Protein AF-A0A928MBB5-F1 (afdb_monomer)

pLDDT: mean 82.7, std 18.85, range [28.28, 98.31]

Nearest PDB structures (foldseek):
  1vcd-assembly1_A  TM=8.738E-01  e=4.293E-10  Thermus thermophilus HB8
  2b06-assembly1_A-2  TM=7.539E-01  e=7.728E-07  Streptococcus pneumoniae
  5j3y-assembly2_D  TM=6.088E-01  e=1.442E-07  Schizosaccharomyces pombe 972h-
  5n2v-assembly2_E  TM=5.030E-01  e=9.704E-09  Schizosaccharomyces pombe
  2qkm-assembly2_F  TM=5.514E-01  e=1.625E-07  Schizosaccharomyces pombe

Mean predicted aligned error: 13.99 Å

Solvent-accessible surface area (backbone atoms only — not comparable to full-atom values): 19217 Å² total; per-residue (Å²): 130,71,70,65,64,54,57,61,51,54,56,56,51,54,60,50,53,60,58,48,55,61,55,49,53,63,56,46,63,69,50,70,76,62,77,83,80,74,92,63,86,72,67,52,58,26,40,31,36,30,41,64,87,89,53,44,61,74,57,50,53,52,56,55,50,66,77,44,82,86,61,56,51,18,9,30,31,68,44,82,45,85,42,62,92,88,39,80,21,18,34,29,54,30,45,54,81,51,75,90,66,96,44,78,81,28,40,32,29,38,35,38,54,93,91,73,41,67,52,65,32,18,64,32,33,28,50,55,46,28,53,26,61,69,41,80,51,69,31,35,32,40,46,70,49,36,71,53,48,66,76,12,67,60,23,44,51,51,52,50,56,45,63,73,52,85,59,33,35,47,33,28,40,44,64,83,34,86,25,75,59,50,53,49,54,72,68,33,80,33,42,40,79,44,76,40,40,83,87,47,40,68,59,52,48,54,54,49,48,55,51,48,48,61,73,64,31,47,75,43,54,28,11,13,32,51,33,36,46,81,56,95,94,37,59,26,31,49,35,29,32,37,78,86,78,40,39,43,58,38,53,39,70,52,55,95,88,55,52,58,71,58,34,13,49,49,29,30,28,63,36,27,39,35,39,65,43,70,77,48,100,67,50,47,74,38,73,46,80,52,93,69,31,35,33,40,34,32,36,25,28,26,34,75,69,46,70,59,90,44,47,30,81,87,63,19,75,38,62,47,79,36,54,53,90,53,46,75,80,55,42,63,55,72,66,56,43,61,50,47,55,53,25,52,50,54,52,52,57,52,61,76,73,109

Secondary structure (DSSP, 8-state):
--HHHHHHHHHHHHHHHHHHHHHHHHHHHHHTTSSSS--S--S--EEEEE-STTSSHHHHHHHHHHT-TTS-EEEEEEEEE--STT-SEEEEEEETTS-----GGGEEEEE--TTT-EEE-HHHIIIIIHHHHHS--SEEEEEEESSTTTT-HHHHHHHHHHHHSSS-EEEEE-TT--SHHHHHHHH-TTEEEEE--TTTHHHHHHHHHHHHHHHT-EEEEEEEEEEEEEETTEEEEEEEEETTS-EE-SEEEPPTT--HHHHHHHHHHHHHS-EEEES-SS-EEEEEE-SSEEEEEEEEEEEEEE------TTTEEEEEEEETTTHHHH-S-GGGHHHHHHHHHHHHHHHTT-

Structure (mmCIF, N/CA/C/O backbone):
data_AF-A0A928MBB5-F1
#
_entry.id   AF-A0A928MBB5-F1
#
loop_
_atom_site.group_PDB
_atom_site.id
_atom_site.type_symbol
_atom_site.label_atom_id
_atom_site.label_alt_id
_atom_site.label_comp_id
_atom_site.label_asym_id
_atom_site.label_entity_id
_atom_site.label_seq_id
_atom_site.pdbx_PDB_ins_code
_atom_site.Cartn_x
_atom_site.Cartn_y
_atom_site.Cartn_z
_atom_site.occupancy
_atom_site.B_iso_or_equiv
_atom_site.auth_seq_id
_atom_site.auth_comp_id
_atom_site.auth_asym_id
_atom_site.auth_atom_id
_atom_site.pdbx_PDB_model_num
ATOM 1 N N . MET A 1 1 ? -6.914 0.686 56.297 1.00 32.59 1 MET A N 1
ATOM 2 C CA . MET A 1 1 ? -5.954 0.093 55.325 1.00 32.59 1 MET A CA 1
ATOM 3 C C . MET A 1 1 ? -6.273 0.334 53.832 1.00 32.59 1 MET A C 1
ATOM 5 O O . MET A 1 1 ? -5.474 -0.079 52.998 1.00 32.59 1 MET A O 1
ATOM 9 N N . CYS A 1 2 ? -7.344 1.059 53.459 1.00 29.81 2 CYS A N 1
ATOM 10 C CA . CYS A 1 2 ? -7.716 1.290 52.046 1.00 29.81 2 CYS A CA 1
ATOM 11 C C . CYS A 1 2 ? -7.030 2.515 51.384 1.00 29.81 2 CYS A C 1
ATOM 13 O O . CYS A 1 2 ? -6.734 2.502 50.192 1.00 29.81 2 CYS A O 1
ATOM 15 N N . ALA A 1 3 ? -6.652 3.543 52.156 1.00 28.28 3 ALA A N 1
ATOM 16 C CA . ALA A 1 3 ? -6.049 4.777 51.622 1.00 28.28 3 ALA A CA 1
ATOM 17 C C . ALA A 1 3 ? -4.569 4.640 51.179 1.00 28.28 3 ALA A C 1
ATOM 19 O O . ALA A 1 3 ? -4.093 5.382 50.319 1.00 28.28 3 ALA A O 1
ATOM 20 N N . ALA A 1 4 ? -3.829 3.664 51.719 1.00 28.31 4 ALA A N 1
ATOM 21 C CA . ALA A 1 4 ? -2.399 3.486 51.430 1.00 28.31 4 ALA A CA 1
ATOM 22 C C . ALA A 1 4 ? -2.123 2.769 50.089 1.00 28.31 4 ALA A C 1
ATOM 24 O O . ALA A 1 4 ? -1.092 3.016 49.457 1.00 28.31 4 ALA A O 1
ATOM 25 N N . LYS A 1 5 ? -3.054 1.925 49.612 1.00 31.56 5 LYS A N 1
ATOM 26 C CA . LYS A 1 5 ? -2.956 1.257 48.297 1.00 31.56 5 LYS A CA 1
ATOM 27 C C . LYS A 1 5 ? -3.292 2.206 47.132 1.00 31.56 5 LYS A C 1
ATOM 29 O O . LYS A 1 5 ? -2.687 2.084 46.069 1.00 31.56 5 LYS A O 1
ATOM 34 N N . SER A 1 6 ? -4.156 3.202 47.355 1.00 32.47 6 SER A N 1
ATOM 35 C CA . SER A 1 6 ? -4.487 4.263 46.385 1.00 32.47 6 SER A CA 1
ATOM 36 C C . SER A 1 6 ? -3.318 5.246 46.166 1.00 32.47 6 SER A C 1
ATOM 38 O O . SER A 1 6 ? -2.906 5.482 45.027 1.00 32.47 6 SER A O 1
ATOM 40 N N . ARG A 1 7 ? -2.660 5.714 47.241 1.00 30.36 7 ARG A N 1
ATOM 41 C CA . ARG A 1 7 ? -1.511 6.643 47.145 1.00 30.36 7 ARG A CA 1
ATOM 42 C C . ARG A 1 7 ? -0.278 6.049 46.444 1.00 30.36 7 ARG A C 1
ATOM 44 O O . ARG A 1 7 ? 0.423 6.766 45.732 1.00 30.36 7 ARG A O 1
ATOM 51 N N . ARG A 1 8 ? -0.024 4.737 46.573 1.00 32.88 8 ARG A N 1
ATOM 52 C CA . ARG A 1 8 ? 1.076 4.055 45.854 1.00 32.88 8 ARG A CA 1
ATOM 53 C C . ARG A 1 8 ? 0.791 3.847 44.354 1.00 32.88 8 ARG A C 1
ATOM 55 O O . ARG A 1 8 ? 1.746 3.780 43.580 1.00 32.88 8 ARG A O 1
ATOM 62 N N . ARG A 1 9 ? -0.481 3.799 43.926 1.00 40.25 9 ARG A N 1
ATOM 63 C CA . ARG A 1 9 ? -0.883 3.738 42.502 1.00 40.25 9 ARG A CA 1
ATOM 64 C C . ARG A 1 9 ? -0.759 5.103 41.809 1.00 40.25 9 ARG A C 1
ATOM 66 O O . ARG A 1 9 ? -0.158 5.172 40.739 1.00 40.25 9 ARG A O 1
ATOM 73 N N . GLY A 1 10 ? -1.182 6.194 42.459 1.00 31.53 10 GLY A N 1
ATOM 74 C CA . GLY A 1 10 ? -1.043 7.562 41.923 1.00 31.53 10 GLY A CA 1
ATOM 75 C C . GLY A 1 10 ? 0.412 8.012 41.702 1.00 31.53 10 GLY A C 1
ATOM 76 O O . GLY A 1 10 ? 0.727 8.684 40.720 1.00 31.53 10 GLY A O 1
ATOM 77 N N . ALA A 1 11 ? 1.344 7.564 42.552 1.00 34.34 11 ALA A N 1
ATOM 78 C CA . ALA A 1 11 ? 2.768 7.889 42.423 1.00 34.34 11 ALA A CA 1
ATOM 79 C C . ALA A 1 11 ? 3.469 7.198 41.229 1.00 34.34 11 ALA A C 1
ATOM 81 O O . ALA A 1 11 ? 4.416 7.754 40.665 1.00 34.34 11 ALA A O 1
ATOM 82 N N . ARG A 1 12 ? 3.006 6.009 40.805 1.00 39.16 12 ARG A N 1
ATOM 83 C CA . ARG A 1 12 ? 3.510 5.322 39.595 1.00 39.16 12 ARG A CA 1
ATOM 84 C C . ARG A 1 12 ? 2.972 5.959 38.310 1.00 39.16 12 ARG A C 1
ATOM 86 O O . ARG A 1 12 ? 3.735 6.115 37.360 1.00 39.16 12 ARG A O 1
ATOM 93 N N . ILE A 1 13 ? 1.714 6.403 38.321 1.00 40.12 13 ILE A N 1
ATOM 94 C CA . ILE A 1 13 ? 1.071 7.135 37.217 1.00 40.12 13 ILE A CA 1
ATOM 95 C C . ILE A 1 13 ? 1.781 8.485 36.982 1.00 40.12 13 ILE A C 1
ATOM 97 O O . ILE A 1 13 ? 2.162 8.802 35.859 1.00 40.12 13 ILE A O 1
ATOM 101 N N . SER A 1 14 ? 2.107 9.217 38.052 1.00 34.62 14 SER A N 1
ATOM 102 C CA . SER A 1 14 ? 2.831 10.502 38.005 1.00 34.62 14 SER A CA 1
ATOM 103 C C . SER A 1 14 ? 4.229 10.428 37.351 1.00 34.62 14 SER A C 1
ATOM 105 O O . SER A 1 14 ? 4.570 11.266 36.508 1.00 34.62 14 SER A O 1
ATOM 107 N N . ARG A 1 15 ? 5.040 9.400 37.660 1.00 38.88 15 ARG A N 1
ATOM 108 C CA . ARG A 1 15 ? 6.355 9.199 37.005 1.00 38.88 15 ARG A CA 1
ATOM 109 C C . ARG A 1 15 ? 6.237 8.758 35.544 1.00 38.88 15 ARG A C 1
ATOM 111 O O . ARG A 1 15 ? 7.095 9.115 34.739 1.00 38.88 15 ARG A O 1
ATOM 118 N N . PHE A 1 16 ? 5.185 8.017 35.198 1.00 41.31 16 PHE A N 1
ATOM 119 C CA . PHE A 1 16 ? 4.911 7.579 33.829 1.00 41.31 16 PHE A CA 1
ATOM 120 C C . PHE A 1 16 ? 4.467 8.754 32.938 1.00 41.31 16 PHE A C 1
ATOM 122 O O . PHE A 1 16 ? 5.016 8.940 31.854 1.00 41.31 16 PHE A O 1
ATOM 129 N N . ILE A 1 17 ? 3.582 9.627 33.439 1.00 41.03 17 ILE A N 1
ATOM 130 C CA . ILE A 1 17 ? 3.100 10.836 32.743 1.00 41.03 17 ILE A CA 1
ATOM 131 C C . ILE A 1 17 ? 4.248 11.813 32.421 1.00 41.03 17 ILE A C 1
ATOM 133 O O . ILE A 1 17 ? 4.2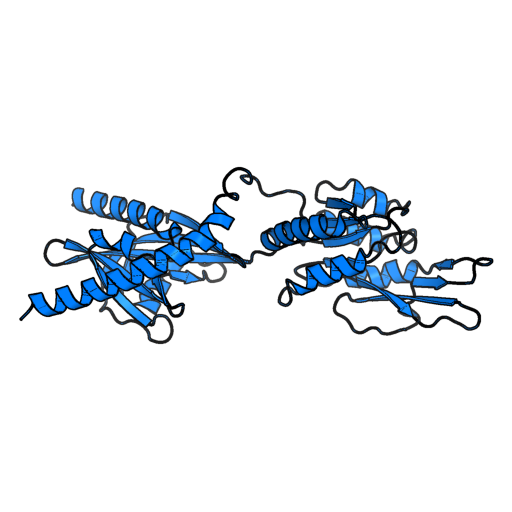96 12.364 31.318 1.00 41.03 17 ILE A O 1
ATOM 137 N N . ARG A 1 18 ? 5.219 11.998 33.333 1.00 37.94 18 ARG A N 1
ATOM 138 C CA . ARG A 1 18 ? 6.374 12.893 33.101 1.00 37.94 18 ARG A CA 1
ATOM 139 C C . ARG A 1 18 ? 7.329 12.392 32.010 1.00 37.94 18 ARG A C 1
ATOM 141 O O . ARG A 1 18 ? 7.797 13.207 31.223 1.00 37.94 18 ARG A O 1
ATOM 148 N N . ARG A 1 19 ? 7.579 11.078 31.906 1.00 39.16 19 ARG A N 1
ATOM 149 C CA . ARG A 1 19 ? 8.374 10.498 30.799 1.00 39.16 19 ARG A CA 1
ATOM 150 C C . ARG A 1 19 ? 7.606 10.485 29.467 1.00 39.16 19 ARG A C 1
ATOM 152 O O . ARG A 1 19 ? 8.214 10.703 28.424 1.00 39.16 19 ARG A O 1
ATOM 159 N N . LYS A 1 20 ? 6.276 10.313 29.497 1.00 39.38 20 LYS A N 1
ATOM 160 C CA . LYS A 1 20 ? 5.388 10.332 28.313 1.00 39.38 20 LYS A CA 1
ATOM 161 C C . LYS A 1 20 ? 5.353 11.712 27.633 1.00 39.38 20 LYS A C 1
ATOM 163 O O . LYS A 1 20 ? 5.388 11.782 26.408 1.00 39.38 20 LYS A O 1
ATOM 168 N N . ARG A 1 21 ? 5.363 12.812 28.407 1.00 38.00 21 ARG A N 1
ATOM 169 C CA . ARG A 1 21 ? 5.390 14.195 27.876 1.00 38.00 21 ARG A CA 1
ATOM 170 C C . ARG A 1 21 ? 6.632 14.512 27.030 1.00 38.00 21 ARG A C 1
ATOM 172 O O . ARG A 1 21 ? 6.501 15.241 26.055 1.00 38.00 21 ARG A O 1
ATOM 179 N N . ALA A 1 22 ? 7.797 13.948 27.355 1.00 37.38 22 ALA A N 1
ATOM 180 C CA . ALA A 1 22 ? 9.035 14.185 26.604 1.00 37.38 22 ALA A CA 1
ATOM 181 C C . ALA A 1 22 ? 9.069 13.441 25.253 1.00 37.38 22 ALA A C 1
ATOM 183 O O . ALA A 1 22 ? 9.540 13.987 24.261 1.00 37.38 22 ALA A O 1
ATOM 184 N N . ILE A 1 23 ? 8.515 12.225 25.191 1.00 38.69 23 ILE A N 1
ATOM 185 C CA . ILE A 1 23 ? 8.478 11.412 23.961 1.00 38.69 23 ILE A CA 1
ATOM 186 C C . ILE A 1 23 ? 7.369 11.897 23.010 1.00 38.69 23 ILE A C 1
ATOM 188 O O . ILE A 1 23 ? 7.585 11.995 21.805 1.00 38.69 23 ILE A O 1
ATOM 192 N N . LEU A 1 24 ? 6.204 12.288 23.546 1.00 34.53 24 LEU A N 1
ATOM 193 C CA . LEU A 1 24 ? 5.112 12.879 22.759 1.00 34.53 24 LEU A CA 1
ATOM 194 C C . LEU A 1 24 ? 5.475 14.256 22.186 1.00 34.53 24 LEU A C 1
ATOM 196 O O . LEU A 1 24 ? 5.047 14.576 21.083 1.00 34.53 24 LEU A O 1
ATOM 200 N N . ALA A 1 25 ? 6.288 15.058 22.882 1.00 36.31 25 ALA A N 1
ATOM 201 C CA . ALA A 1 25 ? 6.794 16.320 22.336 1.00 36.31 25 ALA A CA 1
ATOM 202 C C . ALA A 1 25 ? 7.656 16.095 21.078 1.00 36.31 25 ALA A C 1
ATOM 204 O O . ALA A 1 25 ? 7.541 16.854 20.121 1.00 36.31 25 ALA A O 1
ATOM 205 N N . PHE A 1 26 ? 8.439 15.012 21.044 1.00 34.31 26 PHE A N 1
ATOM 206 C CA . PHE A 1 26 ? 9.300 14.664 19.910 1.00 34.31 26 PHE A CA 1
ATOM 207 C C . PHE A 1 26 ? 8.514 14.137 18.694 1.00 34.31 26 PHE A C 1
ATOM 209 O O . PHE A 1 26 ? 8.847 14.463 17.559 1.00 34.31 26 PHE A O 1
ATOM 216 N N . LEU A 1 27 ? 7.433 13.379 18.919 1.00 35.12 27 LEU A N 1
ATOM 217 C CA . LEU A 1 27 ? 6.552 12.883 17.849 1.00 35.12 27 LEU A CA 1
ATOM 218 C C . LEU A 1 27 ? 5.606 13.979 17.318 1.00 35.12 27 LEU A C 1
ATOM 220 O O . LEU A 1 27 ? 5.441 14.129 16.110 1.00 35.12 27 LEU A O 1
ATOM 224 N N . SER A 1 28 ? 5.080 14.826 18.208 1.00 34.91 28 SER A N 1
ATOM 225 C CA . SER A 1 28 ? 4.138 15.897 17.846 1.00 34.91 28 SER A CA 1
ATOM 226 C C . SER A 1 28 ? 4.759 17.056 17.056 1.00 34.91 28 SER A C 1
ATOM 228 O O . SER A 1 28 ? 4.034 17.765 16.360 1.00 34.91 28 SER A O 1
ATOM 230 N N . PHE A 1 29 ? 6.082 17.262 17.125 1.00 37.25 29 PHE A N 1
ATOM 231 C CA . PHE A 1 29 ? 6.754 18.311 16.348 1.00 37.25 29 PHE A CA 1
ATOM 232 C C . PHE A 1 29 ? 6.794 17.976 14.847 1.00 37.25 29 PHE A C 1
ATOM 234 O O . PHE A 1 29 ? 6.655 18.869 14.016 1.00 37.25 29 PHE A O 1
ATOM 241 N N . GLY A 1 30 ? 6.892 16.687 14.496 1.00 36.62 30 GLY A N 1
ATOM 242 C CA . GLY A 1 30 ? 6.762 16.223 13.111 1.00 36.62 30 GLY A CA 1
ATOM 243 C C . GLY A 1 30 ? 5.317 16.243 12.594 1.00 36.62 30 GLY A C 1
ATOM 244 O O . GLY A 1 30 ? 5.092 16.482 11.411 1.00 36.62 30 GLY A O 1
ATOM 245 N N . GLU A 1 31 ? 4.333 16.047 13.478 1.00 36.72 31 GLU A N 1
ATOM 246 C CA . GLU A 1 31 ? 2.905 15.966 13.127 1.00 36.72 31 GLU A CA 1
ATOM 247 C C . GLU A 1 31 ? 2.203 17.332 13.058 1.00 36.72 31 GLU A C 1
ATOM 249 O O . GLU A 1 31 ? 1.279 17.510 12.264 1.00 36.72 31 GLU A O 1
ATOM 254 N N . ARG A 1 32 ? 2.642 18.338 13.831 1.00 34.66 32 ARG A N 1
ATOM 255 C CA . ARG A 1 32 ? 2.001 19.672 13.848 1.00 34.66 32 ARG A CA 1
ATOM 256 C C . ARG A 1 32 ? 2.119 20.451 12.541 1.00 34.66 32 ARG A C 1
ATOM 258 O O . ARG A 1 32 ? 1.313 21.345 12.312 1.00 34.66 32 ARG A O 1
ATOM 265 N N . ILE A 1 33 ? 3.074 20.102 11.681 1.00 37.75 33 ILE A N 1
ATOM 266 C CA . ILE A 1 33 ? 3.218 20.704 10.346 1.00 37.75 33 ILE A CA 1
ATOM 267 C C . ILE A 1 33 ? 2.334 19.976 9.305 1.00 37.75 33 ILE A C 1
ATOM 269 O O . ILE A 1 33 ? 2.120 20.489 8.213 1.00 37.75 33 ILE A O 1
ATOM 273 N N . MET A 1 34 ? 1.748 18.812 9.631 1.00 38.31 34 MET A N 1
ATOM 274 C CA . MET A 1 34 ? 0.981 17.991 8.675 1.00 38.31 34 MET A CA 1
ATOM 275 C C . MET A 1 34 ? -0.511 18.336 8.544 1.00 38.31 34 MET A C 1
ATOM 277 O O . MET A 1 34 ? -1.135 17.897 7.581 1.00 38.31 34 MET A O 1
ATOM 281 N N . GLN A 1 35 ? -1.116 19.082 9.474 1.00 34.41 35 GLN A N 1
ATOM 282 C CA . GLN A 1 35 ? -2.584 19.206 9.514 1.00 34.41 35 GLN A CA 1
ATOM 283 C C . GLN A 1 35 ? -3.185 20.311 8.626 1.00 34.41 35 GLN A C 1
ATOM 285 O O . GLN A 1 35 ? -4.403 20.353 8.465 1.00 34.41 35 GLN A O 1
ATOM 290 N N . THR A 1 36 ? -2.390 21.194 8.016 1.00 29.73 36 THR A N 1
ATOM 291 C CA . THR A 1 36 ? -2.937 22.404 7.372 1.00 29.73 36 THR A CA 1
ATOM 292 C C . THR A 1 36 ? -3.146 22.341 5.856 1.00 29.73 36 THR A C 1
ATOM 294 O O . THR A 1 36 ? -3.686 23.304 5.318 1.00 29.73 36 THR A O 1
ATOM 297 N N . SER A 1 37 ? -2.820 21.255 5.135 1.00 35.72 37 SER A N 1
ATOM 298 C CA . SER A 1 37 ? -2.893 21.320 3.655 1.00 35.72 37 SER A CA 1
ATOM 299 C C . SER A 1 37 ? -3.221 20.051 2.853 1.00 35.72 37 SER A C 1
ATOM 301 O O . SER A 1 37 ? -3.045 20.065 1.641 1.00 35.72 37 SER A O 1
ATOM 303 N N . PHE A 1 38 ? -3.779 18.981 3.432 1.00 41.97 38 PHE A N 1
ATOM 304 C CA . PHE A 1 38 ? -4.150 17.785 2.643 1.00 41.97 38 PHE A CA 1
ATOM 305 C C . PHE A 1 38 ? -5.572 17.278 2.939 1.00 41.97 38 PHE A C 1
ATOM 307 O O . PHE A 1 38 ? -5.769 16.196 3.479 1.00 41.97 38 PHE A O 1
ATOM 314 N N . LYS A 1 39 ? -6.592 18.071 2.571 1.00 36.22 39 LYS A N 1
ATOM 315 C CA . LYS A 1 39 ? -8.027 17.696 2.647 1.00 36.22 39 LYS A CA 1
ATOM 316 C C . LYS A 1 39 ? -8.588 17.028 1.375 1.00 36.22 39 LYS A C 1
ATOM 318 O O . LYS A 1 39 ? -9.778 16.738 1.319 1.00 36.22 39 LYS A O 1
ATOM 323 N N . ARG A 1 40 ? -7.775 16.766 0.346 1.00 45.62 40 ARG A N 1
ATOM 324 C CA . ARG A 1 40 ? -8.186 16.047 -0.877 1.00 45.62 40 ARG A CA 1
ATOM 325 C C . ARG A 1 40 ? -7.192 14.924 -1.169 1.00 45.62 40 ARG A C 1
ATOM 327 O O . ARG A 1 40 ? -5.992 15.144 -1.031 1.00 45.62 40 ARG A O 1
ATOM 334 N N . ARG A 1 41 ? -7.684 13.735 -1.559 1.00 58.16 41 ARG A N 1
ATOM 335 C CA . ARG A 1 41 ? -6.833 12.668 -2.119 1.00 58.16 41 ARG A CA 1
ATOM 336 C C . ARG A 1 41 ? -6.055 13.272 -3.287 1.00 58.16 41 ARG A C 1
ATOM 338 O O . ARG A 1 41 ? -6.670 13.808 -4.204 1.00 58.16 41 ARG A O 1
ATOM 345 N N . ASP A 1 42 ? -4.729 13.232 -3.214 1.00 69.81 42 ASP A N 1
ATOM 346 C CA . ASP A 1 42 ? -3.868 13.696 -4.299 1.00 69.81 42 ASP A CA 1
ATOM 347 C C . ASP A 1 42 ? -4.121 12.811 -5.536 1.00 69.81 42 ASP A C 1
ATOM 349 O O . ASP A 1 42 ? -3.885 11.601 -5.453 1.00 69.81 42 ASP A O 1
ATOM 353 N N . PRO A 1 43 ? -4.622 13.366 -6.658 1.00 77.94 43 PRO A N 1
ATOM 354 C CA . PRO A 1 43 ? -4.936 12.581 -7.852 1.00 77.94 43 PRO A CA 1
ATOM 355 C C . PRO A 1 43 ? -3.680 11.996 -8.510 1.00 77.94 43 PRO A C 1
ATOM 357 O O . PRO A 1 43 ? -3.765 11.044 -9.282 1.00 77.94 43 PRO A O 1
ATOM 360 N N . LYS A 1 44 ? -2.496 12.539 -8.201 1.00 88.25 44 LYS A N 1
ATOM 361 C CA . LYS A 1 44 ? -1.222 12.117 -8.775 1.00 88.25 44 LYS A CA 1
ATOM 362 C C . LYS A 1 44 ? -0.735 10.852 -8.076 1.00 88.25 44 LYS A C 1
ATOM 364 O O . LYS A 1 44 ? 0.030 10.928 -7.116 1.00 88.25 44 LYS A O 1
ATOM 369 N N . ILE A 1 45 ? -1.192 9.680 -8.497 1.00 91.62 45 ILE A N 1
ATOM 370 C CA . ILE A 1 45 ? -0.815 8.414 -7.852 1.00 91.62 45 ILE A CA 1
ATOM 371 C C . ILE A 1 45 ? 0.442 7.761 -8.446 1.00 91.62 45 ILE A C 1
ATOM 373 O O . ILE A 1 45 ? 1.152 7.065 -7.723 1.00 91.62 45 ILE A O 1
ATOM 377 N N . HIS A 1 46 ? 0.759 8.028 -9.713 1.00 95.75 46 HIS A N 1
ATOM 378 C CA . HIS A 1 46 ? 1.931 7.480 -10.400 1.00 95.75 46 HIS A CA 1
ATOM 379 C C . HIS A 1 46 ? 3.100 8.462 -10.332 1.00 95.75 46 HIS A C 1
ATOM 381 O O . HIS A 1 46 ? 2.912 9.669 -10.469 1.00 95.75 46 HIS A O 1
ATOM 387 N N . ILE A 1 47 ? 4.310 7.953 -10.128 1.00 96.06 47 ILE A N 1
ATOM 388 C CA . ILE A 1 47 ? 5.534 8.738 -9.980 1.00 96.06 47 ILE A CA 1
ATOM 389 C C . ILE A 1 47 ? 6.505 8.321 -11.079 1.00 96.06 47 ILE A C 1
ATOM 391 O O . ILE A 1 47 ? 6.888 7.156 -11.159 1.00 96.06 47 ILE A O 1
ATOM 395 N N . PHE A 1 48 ? 6.952 9.282 -11.883 1.00 96.06 48 PHE A N 1
ATOM 396 C CA . PHE A 1 48 ? 7.996 9.078 -12.883 1.00 96.06 48 PHE A CA 1
ATOM 397 C C . PHE A 1 48 ? 9.171 10.017 -12.627 1.00 96.06 48 PHE A C 1
ATOM 399 O O . PHE A 1 48 ? 8.986 11.222 -12.486 1.00 96.06 48 PHE A O 1
ATOM 406 N N . LEU A 1 49 ? 10.387 9.476 -12.589 1.00 95.00 49 LEU A N 1
ATOM 407 C CA . LEU A 1 49 ? 11.620 10.256 -12.529 1.00 95.00 49 LEU A CA 1
ATOM 408 C C . LEU A 1 49 ? 12.071 10.615 -13.948 1.00 95.00 49 LEU A C 1
ATOM 410 O O . LEU A 1 49 ? 12.185 9.732 -14.794 1.00 95.00 49 LEU A O 1
ATOM 414 N N . THR A 1 50 ? 12.409 11.878 -14.191 1.00 93.31 50 THR A N 1
ATOM 415 C CA . THR A 1 50 ? 13.034 12.354 -15.438 1.00 93.31 50 THR A CA 1
ATOM 416 C C . THR A 1 50 ? 14.305 13.148 -15.137 1.00 93.31 50 THR A C 1
ATOM 418 O O . THR A 1 50 ? 14.604 13.430 -13.981 1.00 93.31 50 THR A O 1
ATOM 421 N N . GLY A 1 51 ? 15.111 13.450 -16.154 1.00 89.56 51 GLY A N 1
ATOM 422 C CA . GLY A 1 51 ? 16.347 14.230 -16.024 1.00 89.56 51 GLY A CA 1
ATOM 423 C C . GLY A 1 51 ? 17.503 13.672 -16.852 1.00 89.56 51 GLY A C 1
ATOM 424 O O . GLY A 1 51 ? 17.361 12.654 -17.546 1.00 89.56 51 GLY A O 1
ATOM 425 N N . GLY A 1 52 ? 18.669 14.316 -16.750 1.00 84.06 52 GLY A N 1
ATOM 426 C CA . GLY A 1 52 ? 19.872 13.999 -17.528 1.00 84.06 52 GLY A CA 1
ATOM 427 C C . GLY A 1 52 ? 20.328 12.535 -17.439 1.00 84.06 52 GLY A C 1
ATOM 428 O O . GLY A 1 52 ? 20.002 11.798 -16.502 1.00 84.06 52 GLY A O 1
ATOM 429 N N . ILE A 1 53 ? 21.088 12.076 -18.434 1.00 79.62 53 ILE A N 1
ATOM 430 C CA . ILE A 1 53 ? 21.713 10.745 -18.405 1.00 79.62 53 ILE A CA 1
ATOM 431 C C . ILE A 1 53 ? 22.663 10.678 -17.194 1.00 79.62 53 ILE A C 1
ATOM 433 O O . ILE A 1 53 ? 23.297 11.669 -16.853 1.00 79.62 53 ILE A O 1
ATOM 437 N N . GLN A 1 54 ? 22.722 9.528 -16.511 1.00 79.25 54 GLN A N 1
ATOM 438 C CA . GLN A 1 54 ? 23.620 9.276 -15.367 1.00 79.25 54 GLN A CA 1
ATOM 439 C C . GLN A 1 54 ? 23.432 10.148 -14.104 1.00 79.25 54 GLN A C 1
ATOM 441 O O . GLN A 1 54 ? 24.198 10.010 -13.158 1.00 79.25 54 GLN A O 1
ATOM 446 N N . VAL A 1 55 ? 22.352 10.929 -13.981 1.00 83.44 55 VAL A N 1
ATOM 447 C CA . VAL A 1 55 ? 22.043 11.691 -12.741 1.00 83.44 55 VAL A CA 1
ATOM 448 C C . VAL A 1 55 ? 21.590 10.824 -11.549 1.00 83.44 55 VAL A C 1
ATOM 450 O O . VAL A 1 55 ? 21.307 11.335 -10.470 1.00 83.44 55 VAL A O 1
ATOM 453 N N . GLY A 1 56 ? 21.516 9.497 -11.720 1.00 83.06 56 GLY A N 1
ATOM 454 C CA . GLY A 1 56 ? 21.218 8.552 -10.637 1.00 83.06 56 GLY A CA 1
ATOM 455 C C . GLY A 1 56 ? 19.740 8.196 -10.434 1.00 83.06 56 GLY A C 1
ATOM 456 O O . GLY A 1 56 ? 19.398 7.674 -9.376 1.00 83.06 56 GLY A O 1
ATOM 457 N N . LYS A 1 57 ? 18.867 8.417 -11.428 1.00 89.94 57 LYS A N 1
ATOM 458 C CA . LYS A 1 57 ? 17.417 8.116 -11.359 1.00 89.94 57 LYS A CA 1
ATOM 459 C C . LYS A 1 57 ? 17.119 6.675 -10.924 1.00 89.94 57 LYS A C 1
ATOM 461 O O . LYS A 1 57 ? 16.459 6.474 -9.912 1.00 89.94 57 LYS A O 1
ATOM 466 N N . SER A 1 58 ? 17.694 5.678 -11.597 1.00 87.62 58 SER A N 1
ATOM 467 C CA . SER A 1 58 ? 17.510 4.258 -11.250 1.00 87.62 58 SER A CA 1
ATOM 468 C C . SER A 1 58 ? 18.101 3.897 -9.878 1.00 87.62 58 SER A C 1
ATOM 470 O O . SER A 1 58 ? 17.651 2.970 -9.206 1.00 87.62 58 SER A O 1
ATOM 472 N N . THR A 1 59 ? 19.101 4.642 -9.393 1.00 89.38 59 THR A N 1
ATOM 473 C CA . THR A 1 59 ? 19.613 4.489 -8.018 1.00 89.38 59 THR A CA 1
ATOM 474 C C . THR A 1 59 ? 18.643 5.076 -6.994 1.00 89.38 59 THR A C 1
ATOM 476 O O . THR A 1 59 ? 18.386 4.440 -5.976 1.00 89.38 59 THR A O 1
ATOM 479 N N . MET A 1 60 ? 18.063 6.248 -7.264 1.00 91.25 60 MET A N 1
ATOM 480 C CA . MET A 1 60 ? 17.022 6.843 -6.421 1.00 91.25 60 MET A CA 1
ATOM 481 C C . MET A 1 60 ? 15.787 5.945 -6.349 1.00 91.25 60 MET A C 1
ATOM 483 O O . MET A 1 60 ? 15.277 5.696 -5.261 1.00 91.25 60 MET A O 1
ATOM 487 N N . LEU A 1 61 ? 15.354 5.410 -7.488 1.00 91.44 61 LEU A N 1
ATOM 488 C CA . LEU A 1 61 ? 14.244 4.474 -7.568 1.00 91.44 61 LEU A CA 1
ATOM 489 C C . LEU A 1 61 ? 14.486 3.249 -6.670 1.00 91.44 61 LEU A C 1
ATOM 491 O O . LEU A 1 61 ? 13.626 2.885 -5.871 1.00 91.44 61 LEU A O 1
ATOM 495 N N . ARG A 1 62 ? 15.687 2.653 -6.730 1.00 88.75 62 ARG A N 1
ATOM 496 C CA . ARG A 1 62 ? 16.058 1.514 -5.873 1.00 88.75 62 ARG A CA 1
ATOM 497 C C . ARG A 1 62 ? 16.099 1.890 -4.392 1.00 88.75 62 ARG A C 1
ATOM 499 O O . ARG A 1 62 ? 15.623 1.117 -3.565 1.00 88.75 62 ARG A O 1
ATOM 506 N N . ARG A 1 63 ? 16.618 3.079 -4.054 1.00 91.00 63 ARG A N 1
ATOM 507 C CA . ARG A 1 63 ? 16.586 3.615 -2.680 1.00 91.00 63 ARG A CA 1
ATOM 508 C C . ARG A 1 63 ? 15.149 3.770 -2.174 1.00 91.00 63 ARG A C 1
ATOM 510 O O . ARG A 1 63 ? 14.887 3.422 -1.032 1.00 91.00 63 ARG A O 1
ATOM 517 N N . LEU A 1 64 ? 14.226 4.261 -3.008 1.00 90.25 64 LEU A N 1
ATOM 518 C CA . LEU A 1 64 ? 12.812 4.399 -2.644 1.00 90.25 64 LEU A CA 1
ATOM 519 C C . LEU A 1 64 ? 12.168 3.033 -2.394 1.00 90.25 64 LEU A C 1
ATOM 521 O O . LEU A 1 64 ? 11.516 2.859 -1.372 1.00 90.25 64 LEU A O 1
ATOM 525 N N . LEU A 1 65 ? 12.385 2.053 -3.276 1.00 88.25 65 LEU A N 1
ATOM 526 C CA . LEU A 1 65 ? 11.850 0.696 -3.102 1.00 88.25 65 LEU A CA 1
ATOM 527 C C . LEU A 1 65 ? 12.355 0.014 -1.823 1.00 88.25 65 LEU A C 1
ATOM 529 O O . LEU A 1 65 ? 11.582 -0.665 -1.149 1.00 88.25 65 LEU A O 1
ATOM 533 N N . ALA A 1 66 ? 13.620 0.229 -1.450 1.00 86.00 66 ALA A N 1
ATOM 534 C CA . ALA A 1 66 ? 14.213 -0.349 -0.242 1.00 86.00 66 ALA A CA 1
ATOM 535 C C . ALA A 1 66 ? 13.521 0.098 1.064 1.00 86.00 66 ALA A C 1
ATOM 537 O O . ALA A 1 66 ? 13.593 -0.608 2.069 1.00 86.00 66 ALA A O 1
ATOM 538 N N . GLU A 1 67 ? 12.805 1.226 1.054 1.00 84.38 67 GLU A N 1
ATOM 539 C CA . GLU A 1 67 ? 12.010 1.702 2.194 1.00 84.38 67 GLU A CA 1
ATOM 540 C C . GLU A 1 67 ? 10.686 0.928 2.369 1.00 84.38 67 GLU A C 1
ATOM 542 O O . GLU A 1 67 ? 10.028 1.052 3.406 1.00 84.38 67 GLU A O 1
ATOM 547 N N . PHE A 1 68 ? 10.298 0.106 1.385 1.00 82.69 68 PHE A N 1
ATOM 548 C CA . PHE A 1 68 ? 9.033 -0.639 1.351 1.00 82.69 68 PHE A CA 1
ATOM 549 C C . PHE A 1 68 ? 9.223 -2.151 1.096 1.00 82.69 68 PHE A C 1
ATOM 551 O O . PHE A 1 68 ? 8.562 -2.711 0.221 1.00 82.69 68 PHE A O 1
ATOM 558 N N . PRO A 1 69 ? 10.049 -2.868 1.885 1.00 77.50 69 PRO A N 1
ATOM 559 C CA . PRO A 1 69 ? 10.438 -4.256 1.594 1.00 77.50 69 PRO A CA 1
ATOM 560 C C . PRO A 1 69 ? 9.286 -5.276 1.652 1.00 77.50 69 PRO A C 1
ATOM 562 O O . PRO A 1 69 ? 9.420 -6.382 1.145 1.00 77.50 69 PRO A O 1
ATOM 565 N N . ALA A 1 70 ? 8.160 -4.929 2.281 1.00 77.75 70 ALA A N 1
ATOM 566 C CA . ALA A 1 70 ? 6.986 -5.798 2.401 1.00 77.75 70 ALA A CA 1
ATOM 567 C C . ALA A 1 70 ? 5.909 -5.534 1.331 1.00 77.75 70 ALA A C 1
ATOM 569 O O . ALA A 1 70 ? 4.853 -6.169 1.359 1.00 77.75 70 ALA A O 1
ATOM 570 N N . VAL A 1 71 ? 6.116 -4.560 0.437 1.00 82.19 71 VAL A N 1
ATOM 571 C CA . VAL A 1 71 ? 5.164 -4.252 -0.635 1.00 82.19 71 VAL A CA 1
ATOM 572 C C . VAL A 1 71 ? 5.504 -5.126 -1.842 1.00 82.19 71 VAL A C 1
ATOM 574 O O . VAL A 1 71 ? 6.564 -4.926 -2.427 1.00 82.19 71 VAL A O 1
ATOM 577 N N . PRO A 1 72 ? 4.636 -6.074 -2.243 1.00 85.44 72 PRO A N 1
ATOM 578 C CA . PRO A 1 72 ? 4.863 -6.838 -3.462 1.00 85.44 72 PRO A CA 1
ATOM 579 C C . PRO A 1 72 ? 4.747 -5.903 -4.667 1.00 85.44 72 PRO A C 1
ATOM 581 O O . PRO A 1 72 ? 3.762 -5.162 -4.786 1.00 85.44 72 PRO A O 1
ATOM 584 N N . PHE A 1 73 ? 5.737 -5.938 -5.551 1.00 90.81 73 PHE A N 1
ATOM 585 C CA . PHE A 1 73 ? 5.772 -5.122 -6.756 1.00 90.81 73 PHE A CA 1
ATOM 586 C C . PHE A 1 73 ? 5.999 -5.987 -7.993 1.00 90.81 73 PHE A C 1
ATOM 588 O O . PHE A 1 73 ? 6.687 -6.998 -7.924 1.00 90.81 73 PHE A O 1
ATOM 595 N N . SER A 1 74 ? 5.406 -5.574 -9.107 1.00 94.12 74 SER A N 1
ATOM 596 C CA . SER A 1 74 ? 5.593 -6.175 -10.428 1.00 94.12 74 SER A CA 1
ATOM 597 C C . SER A 1 74 ? 6.272 -5.179 -11.371 1.00 94.12 74 SER A C 1
ATOM 599 O O . SER A 1 74 ? 6.784 -4.147 -10.927 1.00 94.12 74 SER A O 1
ATOM 601 N N . GLY A 1 75 ? 6.293 -5.466 -12.672 1.00 95.25 75 GLY A N 1
ATOM 602 C CA . GLY A 1 75 ? 6.923 -4.623 -13.681 1.00 95.25 75 GLY A CA 1
ATOM 603 C C . GLY A 1 75 ? 8.325 -5.092 -14.054 1.00 95.25 75 GLY A C 1
ATOM 604 O O . GLY A 1 75 ? 8.653 -6.274 -13.930 1.00 95.25 75 GLY A O 1
ATOM 605 N N . PHE A 1 76 ? 9.154 -4.180 -14.553 1.00 95.12 76 PHE A N 1
ATOM 606 C CA . PHE A 1 76 ? 10.448 -4.516 -15.139 1.00 95.12 76 PHE A CA 1
ATOM 607 C C . PHE A 1 76 ? 11.536 -3.492 -14.818 1.00 95.12 76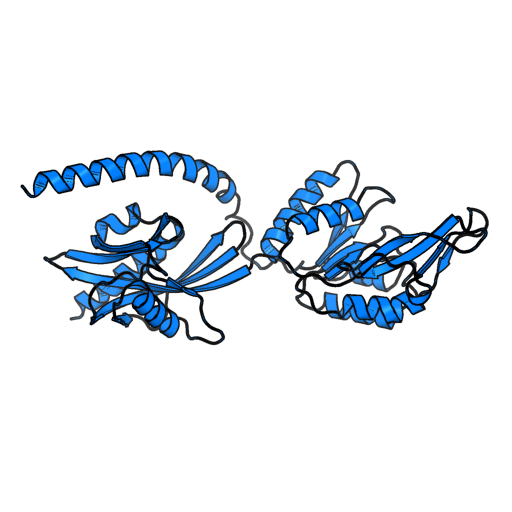 PHE A C 1
ATOM 609 O O . PHE A 1 76 ? 11.285 -2.354 -14.413 1.00 95.12 76 PHE A O 1
ATOM 616 N N . ARG A 1 77 ? 12.771 -3.919 -15.065 1.00 92.69 77 ARG A N 1
ATOM 617 C CA . ARG A 1 77 ? 13.959 -3.076 -15.131 1.00 92.69 77 ARG A CA 1
ATOM 618 C C . ARG A 1 77 ? 14.810 -3.462 -16.330 1.00 92.69 77 ARG A C 1
ATOM 620 O O . ARG A 1 77 ? 14.850 -4.630 -16.719 1.00 92.69 77 ARG A O 1
ATOM 627 N N . THR A 1 78 ? 15.530 -2.498 -16.875 1.00 90.44 78 THR A N 1
ATOM 628 C CA . THR A 1 78 ? 16.557 -2.737 -17.885 1.00 90.44 78 THR A CA 1
ATOM 629 C C . THR A 1 78 ? 17.910 -2.954 -17.211 1.00 90.44 78 THR A C 1
ATOM 631 O O . THR A 1 78 ? 18.268 -2.311 -16.223 1.00 90.44 78 THR A O 1
ATOM 634 N N . VAL A 1 79 ? 18.691 -3.894 -17.730 1.00 90.69 79 VAL A N 1
ATOM 635 C CA . VAL A 1 79 ? 20.060 -4.147 -17.267 1.00 90.69 79 VAL A CA 1
ATOM 636 C C . VAL A 1 79 ? 20.990 -4.259 -18.462 1.00 90.69 79 VAL A C 1
ATOM 638 O O . VAL A 1 79 ? 20.628 -4.801 -19.504 1.00 90.69 79 VAL A O 1
ATOM 641 N N . THR A 1 80 ? 22.208 -3.741 -18.321 1.00 91.19 80 THR A N 1
ATOM 642 C CA . THR A 1 80 ? 23.254 -3.934 -19.333 1.00 91.19 80 THR A CA 1
ATOM 643 C C . THR A 1 80 ? 23.978 -5.250 -19.058 1.00 91.19 80 THR A C 1
ATOM 645 O O . THR A 1 80 ? 24.331 -5.532 -17.914 1.00 91.19 80 THR A O 1
ATOM 648 N N . GLY A 1 81 ? 24.194 -6.044 -20.102 1.00 92.00 81 GLY A N 1
ATOM 649 C CA . GLY A 1 81 ? 24.856 -7.342 -20.040 1.00 92.00 81 GLY A CA 1
ATOM 650 C C . GLY A 1 81 ? 25.683 -7.649 -21.293 1.00 92.00 81 GLY A C 1
ATOM 651 O O . GLY A 1 81 ? 25.895 -6.762 -22.129 1.00 92.00 81 GLY A O 1
ATOM 652 N N . PRO A 1 82 ? 26.148 -8.903 -21.436 1.00 92.75 82 PRO A N 1
ATOM 653 C CA . PRO A 1 82 ? 26.959 -9.338 -22.572 1.00 92.75 82 PRO A CA 1
ATOM 654 C C . PRO A 1 82 ? 26.229 -9.162 -23.908 1.00 92.75 82 PRO A C 1
ATOM 656 O O . PRO A 1 82 ? 25.038 -9.467 -24.017 1.00 92.75 82 PRO A O 1
ATOM 659 N N . GLY A 1 83 ? 26.945 -8.664 -24.917 1.00 90.62 83 GLY A N 1
ATOM 660 C CA . GLY A 1 83 ? 26.468 -8.539 -26.295 1.00 90.62 83 GLY A CA 1
ATOM 661 C C . GLY A 1 83 ? 27.070 -9.602 -27.221 1.00 90.62 83 GLY A C 1
ATOM 662 O O . GLY A 1 83 ? 27.931 -10.369 -26.790 1.00 90.62 83 GLY A O 1
ATOM 663 N N . PRO A 1 84 ? 26.623 -9.661 -28.488 1.00 90.00 84 PRO A N 1
ATOM 664 C CA . PRO A 1 84 ? 27.273 -10.481 -29.508 1.00 90.00 84 PRO A CA 1
ATOM 665 C C . PRO A 1 84 ? 28.710 -10.006 -29.774 1.00 90.00 84 PRO A C 1
ATOM 667 O O . PRO A 1 84 ? 29.099 -8.904 -29.380 1.00 90.00 84 PRO A O 1
ATOM 670 N N . GLU A 1 85 ? 29.497 -10.828 -30.465 1.00 89.62 85 GLU A N 1
ATOM 671 C CA . GLU A 1 85 ? 30.869 -10.479 -30.840 1.00 89.62 85 GLU A CA 1
ATOM 672 C C . GLU A 1 85 ? 30.924 -9.134 -31.589 1.00 89.62 85 GLU A C 1
ATOM 674 O O . GLU A 1 85 ? 30.104 -8.846 -32.464 1.00 89.62 85 GLU A O 1
ATOM 679 N N . GLY A 1 86 ? 31.868 -8.275 -31.195 1.00 85.88 86 GLY A N 1
ATOM 680 C CA . GLY A 1 86 ? 32.017 -6.918 -31.731 1.00 85.88 86 GLY A CA 1
ATOM 681 C C . GLY A 1 86 ? 31.066 -5.863 -31.144 1.00 85.88 86 GLY A C 1
ATOM 682 O O . GLY A 1 86 ? 31.216 -4.681 -31.460 1.00 85.88 86 GLY A O 1
ATOM 683 N N . ALA A 1 87 ? 30.113 -6.238 -30.284 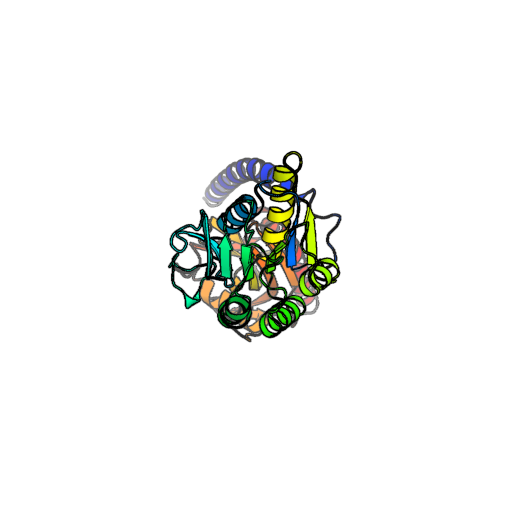1.00 89.94 87 ALA A N 1
ATOM 684 C CA . ALA A 1 87 ? 29.276 -5.279 -29.565 1.00 89.94 87 ALA A CA 1
ATOM 685 C C . ALA A 1 87 ? 29.948 -4.782 -28.275 1.00 89.94 87 ALA A C 1
ATOM 687 O O . ALA A 1 87 ? 30.674 -5.512 -27.604 1.00 89.94 87 ALA A O 1
ATOM 688 N N . ILE A 1 88 ? 29.635 -3.544 -27.879 1.00 90.50 88 ILE A N 1
ATOM 689 C CA . ILE A 1 88 ? 30.032 -2.988 -26.573 1.00 90.50 88 ILE A CA 1
ATOM 690 C C . ILE A 1 88 ? 29.240 -3.659 -25.441 1.00 90.50 88 ILE A C 1
ATOM 692 O O . ILE A 1 88 ? 29.724 -3.795 -24.320 1.00 90.50 88 ILE A O 1
ATOM 696 N N . GLY A 1 89 ? 28.007 -4.072 -25.728 1.00 92.31 89 GLY A N 1
ATOM 697 C CA . GLY A 1 89 ? 27.136 -4.778 -24.798 1.00 92.31 89 GLY A CA 1
ATOM 698 C C . GLY A 1 89 ? 25.709 -4.847 -25.323 1.00 92.31 89 GLY A C 1
ATOM 699 O O . GLY A 1 89 ? 25.400 -4.327 -26.396 1.00 92.31 89 GLY A O 1
ATOM 700 N N . ALA A 1 90 ? 24.822 -5.463 -24.552 1.00 92.75 90 ALA A N 1
ATOM 701 C CA . ALA A 1 90 ? 23.397 -5.518 -24.852 1.00 92.75 90 ALA A CA 1
ATOM 702 C C . ALA A 1 90 ? 22.561 -5.087 -23.646 1.00 92.75 90 ALA A C 1
ATOM 704 O O . ALA A 1 90 ? 23.021 -5.119 -22.504 1.00 92.75 90 ALA A O 1
ATOM 705 N N . VAL A 1 91 ? 21.336 -4.652 -23.913 1.00 91.81 91 VAL A N 1
ATOM 706 C CA . VAL A 1 91 ? 20.357 -4.275 -22.894 1.00 91.81 91 VAL A CA 1
ATOM 707 C C . VAL A 1 91 ? 19.300 -5.364 -22.829 1.00 91.81 91 VAL A C 1
ATOM 709 O O . VAL A 1 91 ? 18.793 -5.803 -23.861 1.00 91.81 91 VAL A O 1
ATOM 712 N N . TYR A 1 92 ? 18.988 -5.801 -21.614 1.00 93.62 92 TYR A N 1
ATOM 713 C CA . TYR A 1 92 ? 18.022 -6.855 -21.343 1.00 93.62 92 TYR A CA 1
ATOM 714 C C . TYR A 1 92 ? 16.909 -6.348 -20.435 1.00 93.62 92 TYR A C 1
ATOM 716 O O . TYR A 1 92 ? 17.168 -5.600 -19.492 1.00 93.62 92 TYR A O 1
ATOM 724 N N . LEU A 1 93 ? 15.689 -6.803 -20.698 1.00 93.56 93 LEU A N 1
ATOM 725 C CA . LEU A 1 93 ? 14.527 -6.618 -19.848 1.00 93.56 93 LEU A CA 1
ATOM 726 C C . LEU A 1 93 ? 14.480 -7.725 -18.797 1.00 93.56 93 LEU A C 1
ATOM 728 O O . LEU A 1 93 ? 14.569 -8.913 -19.105 1.00 93.56 93 LEU A O 1
ATOM 732 N N . VAL A 1 94 ? 14.341 -7.344 -17.537 1.00 93.88 94 VAL A N 1
ATOM 733 C CA . VAL A 1 94 ? 14.285 -8.275 -16.409 1.00 93.88 94 VAL A CA 1
ATOM 734 C C . VAL A 1 94 ? 13.062 -7.930 -15.567 1.00 93.88 94 VAL A C 1
ATOM 736 O O . VAL A 1 94 ? 12.806 -6.740 -15.369 1.00 93.88 94 VAL A O 1
ATOM 739 N N . PRO A 1 95 ? 12.317 -8.920 -15.037 1.00 93.50 95 PRO A N 1
ATOM 740 C CA . PRO A 1 95 ? 11.260 -8.639 -14.075 1.00 93.50 95 PRO A CA 1
ATOM 741 C C . PRO A 1 95 ? 11.809 -7.824 -12.903 1.00 93.50 95 PRO A C 1
ATOM 743 O O . PRO A 1 95 ? 12.944 -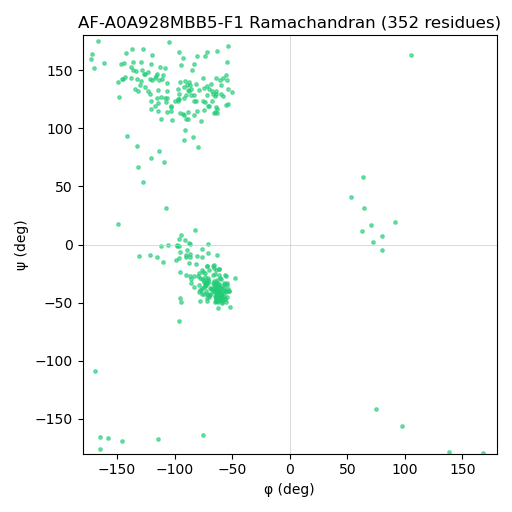8.028 -12.462 1.00 93.50 95 PRO A O 1
ATOM 746 N N . ALA A 1 96 ? 11.023 -6.875 -12.413 1.00 91.50 96 ALA A N 1
ATOM 747 C CA . ALA A 1 96 ? 11.448 -5.944 -11.376 1.00 91.50 96 ALA A CA 1
ATOM 748 C C . ALA A 1 96 ? 11.961 -6.658 -10.111 1.00 91.50 96 ALA A C 1
ATOM 750 O O . ALA A 1 96 ? 12.963 -6.245 -9.523 1.00 91.50 96 ALA A O 1
ATOM 751 N N . ASP A 1 97 ? 11.285 -7.736 -9.725 1.00 84.50 97 ASP A N 1
ATOM 752 C CA . ASP A 1 97 ? 11.548 -8.594 -8.569 1.00 84.50 97 ASP A CA 1
ATOM 753 C C . ASP A 1 97 ? 12.334 -9.873 -8.924 1.00 84.50 97 ASP A C 1
ATOM 755 O O . ASP A 1 97 ? 12.644 -10.679 -8.049 1.00 84.50 97 ASP A O 1
ATOM 759 N N . GLY A 1 98 ? 12.677 -10.058 -10.201 1.00 84.50 98 GLY A N 1
ATOM 760 C CA . GLY A 1 98 ? 13.246 -11.295 -10.722 1.00 84.50 98 GLY A CA 1
ATOM 761 C C . GLY A 1 98 ? 14.771 -11.322 -10.818 1.00 84.50 98 GLY A C 1
ATOM 762 O O . GLY A 1 98 ? 15.471 -10.299 -10.795 1.00 84.50 98 GLY A O 1
ATOM 763 N N . GLU A 1 99 ? 15.283 -12.540 -10.998 1.00 85.50 99 GLU A N 1
ATOM 764 C CA . GLU A 1 99 ? 16.691 -12.801 -11.285 1.00 85.50 99 GLU A CA 1
ATOM 765 C C . GLU A 1 99 ? 17.126 -12.201 -12.626 1.00 85.50 99 GLU A C 1
ATOM 767 O O . GLU A 1 99 ? 16.397 -12.222 -13.626 1.00 85.50 99 GLU A O 1
ATOM 772 N N . ILE A 1 100 ? 18.362 -11.703 -12.651 1.00 90.25 100 ILE A N 1
ATOM 773 C CA . ILE A 1 100 ? 18.992 -11.194 -13.865 1.00 90.25 100 ILE A CA 1
ATOM 774 C C . ILE A 1 100 ? 19.436 -12.387 -14.707 1.00 90.25 100 ILE A C 1
ATOM 776 O O . ILE A 1 100 ? 20.416 -13.054 -14.390 1.00 90.25 100 ILE A O 1
ATOM 780 N N . LEU A 1 101 ? 18.710 -12.631 -15.796 1.00 88.38 101 LEU A N 1
ATOM 781 C CA . LEU A 1 101 ? 19.010 -13.688 -16.755 1.00 88.38 101 LEU A CA 1
ATOM 782 C C . LEU A 1 101 ? 19.235 -13.064 -18.133 1.00 88.38 101 LEU A C 1
ATOM 784 O O . LEU A 1 101 ? 18.315 -12.479 -18.708 1.00 88.38 101 LEU A O 1
ATOM 788 N N . PHE A 1 102 ? 20.446 -13.212 -18.665 1.00 91.88 102 PHE A N 1
ATOM 789 C CA . PHE A 1 102 ? 20.806 -12.743 -20.001 1.00 91.88 102 PHE A CA 1
ATOM 790 C C . PHE A 1 102 ? 20.401 -13.794 -21.033 1.00 91.88 102 PHE A C 1
ATOM 792 O O . PHE A 1 102 ? 21.140 -14.742 -21.292 1.00 91.88 102 PHE A O 1
ATOM 799 N N . ARG A 1 103 ? 19.190 -13.654 -21.576 1.00 89.56 103 ARG A N 1
ATOM 800 C CA . ARG A 1 103 ? 18.646 -14.559 -22.593 1.00 89.56 103 ARG A CA 1
ATOM 801 C C . ARG A 1 103 ? 18.247 -13.796 -23.855 1.00 89.56 103 ARG A C 1
ATOM 803 O O . ARG A 1 103 ? 17.835 -12.639 -23.725 1.00 89.56 103 ARG A O 1
ATOM 810 N N . PRO A 1 104 ? 18.341 -14.408 -25.049 1.00 87.25 104 PRO A N 1
ATOM 811 C CA . PRO A 1 104 ? 17.945 -13.761 -26.297 1.00 87.25 104 PRO A CA 1
ATOM 812 C C . PRO A 1 104 ? 16.521 -13.197 -26.255 1.00 87.25 104 PRO A C 1
ATOM 814 O O . PRO A 1 104 ? 16.321 -12.063 -26.671 1.00 87.25 104 PRO A O 1
ATOM 817 N N . GLU A 1 105 ? 15.578 -13.915 -25.638 1.00 90.31 105 GLU A N 1
ATOM 818 C CA . GLU A 1 105 ? 14.154 -13.537 -25.549 1.00 90.31 105 GLU A CA 1
ATOM 819 C C . GLU A 1 105 ? 13.899 -12.343 -24.614 1.00 90.31 105 GLU A C 1
ATOM 821 O O . GLU A 1 105 ? 12.781 -11.856 -24.507 1.00 90.31 105 GLU A O 1
ATOM 826 N N . ARG A 1 106 ? 14.927 -11.882 -23.893 1.00 92.19 106 ARG A N 1
ATOM 827 C CA . ARG A 1 106 ? 14.874 -10.715 -23.003 1.00 92.19 106 ARG A CA 1
ATOM 828 C C . ARG A 1 106 ? 15.707 -9.550 -23.520 1.00 92.19 106 ARG A C 1
ATOM 830 O O . ARG A 1 106 ? 15.771 -8.518 -22.862 1.00 92.19 106 ARG A O 1
ATOM 837 N N . LYS A 1 107 ? 16.394 -9.697 -24.651 1.00 94.31 107 LYS A N 1
ATOM 838 C CA . LYS A 1 107 ? 17.324 -8.693 -25.171 1.00 94.31 107 LYS A CA 1
ATOM 839 C C . LYS A 1 107 ? 16.560 -7.623 -25.948 1.00 94.31 107 LYS A C 1
ATOM 841 O O . LYS A 1 107 ? 16.075 -7.893 -27.032 1.00 94.31 107 LYS A O 1
ATOM 846 N N . VAL A 1 108 ? 16.515 -6.404 -25.422 1.00 91.69 108 VAL A N 1
ATOM 847 C CA . VAL A 1 108 ? 15.777 -5.270 -26.011 1.00 91.69 108 VAL A CA 1
ATOM 848 C C . VAL A 1 108 ? 16.648 -4.357 -26.871 1.00 91.69 108 VAL A C 1
ATOM 850 O O . VAL A 1 108 ? 16.134 -3.527 -27.614 1.00 91.69 108 VAL A O 1
ATOM 853 N N . GLY A 1 109 ? 17.973 -4.510 -26.811 1.00 91.69 109 GLY A N 1
ATOM 854 C CA . GLY A 1 109 ? 18.857 -3.824 -27.746 1.00 91.69 109 GLY A CA 1
ATOM 855 C C . GLY A 1 109 ? 20.316 -4.249 -27.665 1.00 91.69 109 GLY A C 1
ATOM 856 O O . GLY A 1 109 ? 20.753 -4.855 -26.684 1.00 91.69 109 GLY A O 1
ATOM 857 N N . VAL A 1 110 ? 21.089 -3.912 -28.695 1.00 92.12 110 VAL A N 1
ATOM 858 C CA . VAL A 1 110 ? 22.545 -4.117 -28.759 1.00 92.12 110 VAL A CA 1
ATOM 859 C C . VAL A 1 110 ? 23.220 -2.777 -29.007 1.00 92.12 110 VAL A C 1
ATOM 861 O O . VAL A 1 110 ? 22.823 -2.019 -29.885 1.00 92.12 110 VAL A O 1
ATOM 864 N N . ARG A 1 111 ? 24.255 -2.480 -28.220 1.00 89.81 111 ARG A N 1
ATOM 865 C CA . ARG A 1 111 ? 25.076 -1.280 -28.367 1.00 89.81 111 ARG A CA 1
ATOM 866 C C . ARG A 1 111 ? 26.301 -1.618 -29.194 1.00 89.81 111 ARG A C 1
ATOM 868 O O . ARG A 1 111 ? 27.186 -2.344 -28.736 1.00 89.81 111 ARG A O 1
ATOM 875 N N . TRP A 1 112 ? 26.371 -1.046 -30.381 1.00 85.00 112 TRP A N 1
ATOM 876 C CA . TRP A 1 112 ? 27.581 -1.020 -31.181 1.00 85.00 112 TRP A CA 1
ATOM 877 C C . TRP A 1 112 ? 28.347 0.272 -30.878 1.00 85.00 112 TRP A C 1
ATOM 879 O O . TRP A 1 112 ? 27.796 1.215 -30.311 1.00 85.00 112 TRP A O 1
ATOM 889 N N . GLY A 1 113 ? 29.644 0.319 -31.186 1.00 78.12 113 GLY A N 1
ATOM 890 C CA . GLY A 1 113 ? 30.446 1.528 -30.971 1.00 78.12 113 GLY A CA 1
ATOM 891 C C . GLY A 1 113 ? 29.861 2.788 -31.610 1.00 78.12 113 GLY A C 1
ATOM 892 O O . GLY A 1 113 ? 28.929 2.721 -32.411 1.00 78.12 113 GLY A O 1
ATOM 893 N N . TYR A 1 114 ? 30.449 3.944 -31.285 1.00 69.31 114 TYR A N 1
ATOM 894 C CA . TYR A 1 114 ? 29.972 5.269 -31.712 1.00 69.31 114 TYR A CA 1
ATOM 895 C C . TYR A 1 114 ? 29.629 5.382 -33.210 1.00 69.31 114 TYR A C 1
ATOM 897 O O . TYR A 1 114 ? 28.748 6.155 -33.565 1.00 69.31 114 TYR A O 1
ATOM 905 N N . ALA A 1 115 ? 30.280 4.600 -34.078 1.00 71.19 115 ALA A N 1
ATOM 906 C CA . ALA A 1 115 ? 30.047 4.604 -35.521 1.00 71.19 115 ALA A CA 1
ATOM 907 C C . ALA A 1 115 ? 28.784 3.849 -35.985 1.00 71.19 115 ALA A C 1
ATOM 909 O O . ALA A 1 115 ? 28.237 4.184 -37.030 1.00 71.19 115 ALA A O 1
ATOM 910 N N . ARG A 1 116 ? 28.333 2.821 -35.251 1.00 77.19 116 ARG A N 1
ATOM 911 C CA . ARG A 1 116 ? 27.240 1.919 -35.677 1.00 77.19 116 ARG A CA 1
ATOM 912 C C . ARG A 1 116 ? 25.957 2.091 -34.858 1.00 77.19 116 ARG A C 1
ATOM 914 O O . ARG A 1 116 ? 24.896 1.674 -35.304 1.00 77.19 116 ARG A O 1
ATOM 921 N N . GLY A 1 117 ? 26.025 2.754 -33.705 1.00 81.69 117 GLY A N 1
ATOM 922 C CA . GLY A 1 117 ? 24.834 3.103 -32.931 1.00 81.69 117 GLY A CA 1
ATOM 923 C C . GLY A 1 117 ? 24.230 1.910 -32.188 1.00 81.69 117 GLY A C 1
ATOM 924 O O . GLY A 1 117 ? 24.950 1.104 -31.603 1.00 81.69 117 GLY A O 1
ATOM 925 N N . MET A 1 118 ? 22.902 1.827 -32.140 1.00 84.00 118 MET A N 1
ATOM 926 C CA . MET A 1 118 ? 22.178 0.852 -31.324 1.00 84.00 118 MET A CA 1
ATOM 927 C C . MET A 1 118 ? 21.092 0.160 -32.146 1.00 84.00 118 MET A C 1
ATOM 929 O O . MET A 1 118 ? 20.290 0.841 -32.777 1.00 84.00 118 MET A O 1
ATOM 933 N N . ASP A 1 119 ? 21.041 -1.169 -32.061 1.00 88.56 119 ASP A N 1
ATOM 934 C CA . ASP A 1 119 ? 19.900 -1.953 -32.537 1.00 88.56 119 ASP A CA 1
ATOM 935 C C . ASP A 1 119 ? 18.869 -2.064 -31.410 1.00 88.56 119 ASP A C 1
ATOM 937 O O . ASP A 1 119 ? 19.249 -2.264 -30.249 1.00 88.56 119 ASP A O 1
ATOM 941 N N . ALA A 1 120 ? 17.585 -1.963 -31.745 1.00 88.56 120 ALA A N 1
ATOM 942 C CA . ALA A 1 120 ? 16.469 -2.146 -30.821 1.00 88.56 120 ALA A CA 1
ATOM 943 C C . ALA A 1 120 ? 15.614 -3.347 -31.251 1.00 88.56 120 ALA A C 1
ATOM 945 O O . ALA A 1 120 ? 15.427 -3.569 -32.444 1.00 88.56 120 ALA A O 1
ATOM 946 N N . PHE A 1 121 ? 15.099 -4.088 -30.269 1.00 91.88 121 PHE A N 1
ATOM 947 C CA . PHE A 1 121 ? 14.208 -5.241 -30.450 1.00 91.88 121 PHE A CA 1
ATOM 948 C C . PHE A 1 121 ? 12.879 -4.955 -29.727 1.00 91.88 121 PHE A C 1
ATOM 950 O O . PHE A 1 121 ? 12.666 -5.428 -28.602 1.00 91.88 121 PHE A O 1
ATOM 957 N N . PRO A 1 122 ? 12.023 -4.083 -30.293 1.00 89.69 122 PRO A N 1
ATOM 958 C CA . PRO A 1 122 ? 10.783 -3.639 -29.657 1.00 89.69 122 PRO A CA 1
ATOM 959 C C . PRO A 1 122 ? 9.793 -4.785 -29.399 1.00 89.69 122 PRO A C 1
ATOM 961 O O . PRO A 1 122 ? 9.027 -4.717 -28.441 1.00 89.69 122 PRO A O 1
ATOM 964 N N . GLU A 1 123 ? 9.847 -5.869 -30.173 1.00 92.94 123 GLU A N 1
ATOM 965 C CA . GLU A 1 123 ? 9.025 -7.069 -29.993 1.00 92.94 123 GLU A CA 1
ATOM 966 C C . GLU A 1 123 ? 9.191 -7.695 -28.599 1.00 92.94 123 GLU A C 1
ATOM 968 O O . GLU A 1 123 ? 8.229 -8.184 -28.007 1.00 92.94 123 GLU A O 1
ATOM 973 N N . VAL A 1 124 ? 10.391 -7.596 -28.018 1.00 92.06 124 VAL A N 1
ATOM 974 C CA . VAL A 1 124 ? 10.665 -8.082 -26.661 1.00 92.06 124 VAL A CA 1
ATOM 975 C C . VAL A 1 124 ? 9.952 -7.221 -25.617 1.00 92.06 124 VAL A C 1
ATOM 977 O O . VAL A 1 124 ? 9.442 -7.746 -24.627 1.00 92.06 124 VAL A O 1
ATOM 980 N N . PHE A 1 125 ? 9.868 -5.904 -25.829 1.00 89.25 125 PHE A N 1
ATOM 981 C CA . PHE A 1 125 ? 9.022 -5.046 -24.997 1.00 89.25 125 PHE A CA 1
ATOM 982 C C . PHE A 1 125 ? 7.543 -5.398 -25.174 1.00 89.25 125 PHE A C 1
ATOM 984 O O . PHE A 1 125 ? 6.824 -5.515 -24.180 1.00 89.25 125 PHE A O 1
ATOM 991 N N . ASP A 1 126 ? 7.108 -5.606 -26.416 1.00 93.62 126 ASP A N 1
ATOM 992 C CA . ASP A 1 126 ? 5.700 -5.818 -26.748 1.00 93.62 126 ASP A CA 1
ATOM 993 C C . ASP A 1 126 ? 5.130 -7.123 -26.179 1.00 93.62 126 ASP A C 1
ATOM 995 O O . ASP A 1 126 ? 3.959 -7.185 -25.795 1.00 93.62 126 ASP A O 1
ATOM 999 N N . GLU A 1 127 ? 5.965 -8.153 -26.048 1.00 93.81 127 GLU A N 1
ATOM 1000 C CA . GLU A 1 127 ? 5.593 -9.421 -25.425 1.00 93.81 127 GLU A CA 1
ATOM 1001 C C . GLU A 1 127 ? 5.995 -9.487 -23.943 1.00 93.81 127 GLU A C 1
ATOM 1003 O O . GLU A 1 127 ? 5.136 -9.518 -23.054 1.00 93.81 127 GLU A O 1
ATOM 1008 N N . PHE A 1 128 ? 7.300 -9.491 -23.651 1.00 93.94 128 PHE A N 1
ATOM 1009 C CA . PHE A 1 128 ? 7.811 -9.716 -22.297 1.00 93.94 128 PHE A CA 1
ATOM 1010 C C . PHE A 1 128 ? 7.574 -8.504 -21.387 1.00 93.94 128 PHE A C 1
ATOM 1012 O O . PHE A 1 128 ? 7.186 -8.664 -20.228 1.00 93.94 128 PHE A O 1
ATOM 1019 N N . GLY A 1 129 ? 7.746 -7.287 -21.909 1.00 94.00 129 GLY A N 1
ATOM 1020 C CA . GLY A 1 129 ? 7.444 -6.055 -21.174 1.00 94.00 129 GLY A CA 1
ATOM 1021 C C . GLY A 1 129 ? 5.970 -5.962 -20.786 1.00 94.00 129 GLY A C 1
ATOM 1022 O O . GLY A 1 129 ? 5.661 -5.630 -19.639 1.00 94.00 129 GLY A O 1
ATOM 1023 N N . THR A 1 130 ? 5.066 -6.330 -21.700 1.00 96.06 130 THR A N 1
ATOM 1024 C CA . THR A 1 130 ? 3.620 -6.390 -21.436 1.00 96.06 130 THR A CA 1
ATOM 1025 C C . THR A 1 130 ? 3.320 -7.358 -20.297 1.00 96.06 130 THR A C 1
ATOM 1027 O O . THR A 1 130 ? 2.682 -6.971 -19.318 1.00 96.06 130 THR A O 1
ATOM 1030 N N . ALA A 1 131 ? 3.865 -8.579 -20.354 1.00 95.31 131 ALA A N 1
ATOM 1031 C CA . ALA A 1 131 ? 3.690 -9.569 -19.292 1.00 95.31 131 ALA A CA 1
ATOM 1032 C C . ALA A 1 131 ? 4.198 -9.062 -17.928 1.00 95.31 131 ALA A C 1
ATOM 1034 O O . ALA A 1 131 ? 3.529 -9.238 -16.908 1.00 95.31 131 ALA A O 1
ATOM 1035 N N . CYS A 1 132 ? 5.346 -8.376 -17.898 1.00 95.25 132 CYS A N 1
ATOM 1036 C CA . CYS A 1 132 ? 5.880 -7.765 -16.681 1.00 95.25 132 CYS A CA 1
ATOM 1037 C C . CYS A 1 132 ? 4.951 -6.686 -16.098 1.00 95.25 132 CYS A C 1
ATOM 1039 O O . CYS A 1 132 ? 4.755 -6.642 -14.883 1.00 95.25 132 CYS A O 1
ATOM 1041 N N . VAL A 1 133 ? 4.382 -5.815 -16.936 1.00 95.12 133 VAL A N 1
ATOM 1042 C CA . VAL A 1 133 ? 3.479 -4.730 -16.505 1.00 95.12 133 VAL A CA 1
ATOM 1043 C C . VAL A 1 133 ? 2.100 -5.257 -16.092 1.00 95.12 133 VAL A C 1
ATOM 1045 O O . VAL A 1 133 ? 1.462 -4.713 -15.182 1.00 95.12 133 VAL A O 1
ATOM 1048 N N . GLU A 1 134 ? 1.618 -6.325 -16.722 1.00 94.81 134 GLU A N 1
ATOM 1049 C CA . GLU A 1 134 ? 0.328 -6.950 -16.412 1.00 94.81 134 GLU A CA 1
ATOM 1050 C C . GLU A 1 134 ? 0.387 -7.900 -15.204 1.00 94.81 134 GLU A C 1
ATOM 1052 O O . GLU A 1 134 ? -0.643 -8.154 -14.573 1.00 94.81 134 GLU A O 1
ATOM 1057 N N . ALA A 1 135 ? 1.582 -8.332 -14.795 1.00 93.62 135 ALA A N 1
ATOM 1058 C CA . ALA A 1 135 ? 1.773 -9.161 -13.611 1.00 93.62 135 ALA A CA 1
ATOM 1059 C C . ALA A 1 135 ? 1.184 -8.522 -12.327 1.00 93.62 135 ALA A C 1
ATOM 1061 O O . ALA A 1 135 ? 1.197 -7.292 -12.159 1.00 93.62 135 ALA A O 1
ATOM 1062 N N . PRO A 1 136 ? 0.653 -9.342 -11.398 1.00 88.75 136 PRO A N 1
ATOM 1063 C CA . PRO A 1 136 ? 0.004 -8.858 -10.186 1.00 88.75 136 PRO A CA 1
ATOM 1064 C C . PRO A 1 136 ? 1.009 -8.206 -9.230 1.00 88.75 136 PRO A C 1
ATOM 1066 O 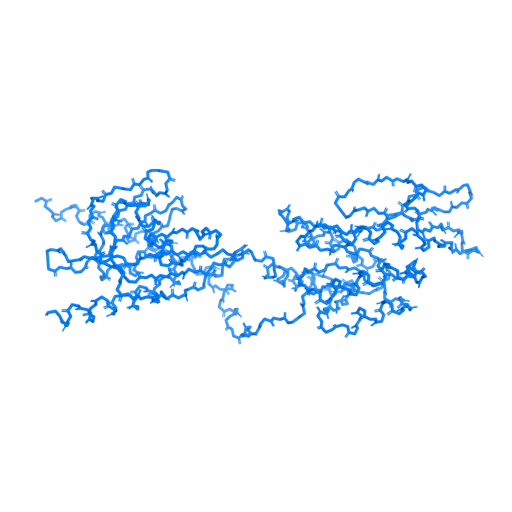O . PRO A 1 136 ? 2.090 -8.729 -8.986 1.00 88.75 136 PRO A O 1
ATOM 1069 N N . GLY A 1 137 ? 0.626 -7.079 -8.635 1.00 86.56 137 GLY A N 1
ATOM 1070 C CA . GLY A 1 137 ? 1.456 -6.347 -7.684 1.00 86.56 137 GLY A CA 1
ATOM 1071 C C . GLY A 1 137 ? 0.681 -5.207 -7.032 1.00 86.56 137 GLY A C 1
ATOM 1072 O O . GLY A 1 137 ? -0.340 -4.754 -7.550 1.00 86.56 137 GLY A O 1
ATOM 1073 N N . ARG A 1 138 ? 1.153 -4.737 -5.873 1.00 89.19 138 ARG A N 1
ATOM 1074 C CA . ARG A 1 138 ? 0.620 -3.533 -5.206 1.00 89.19 138 ARG A CA 1
ATOM 1075 C C . ARG A 1 138 ? 1.335 -2.250 -5.632 1.00 89.19 138 ARG A C 1
ATOM 1077 O O . ARG A 1 138 ? 0.895 -1.164 -5.271 1.00 89.19 138 ARG A O 1
ATOM 1084 N N . LEU A 1 139 ? 2.422 -2.392 -6.379 1.00 92.62 139 LEU A N 1
ATOM 1085 C CA . LEU A 1 139 ? 3.225 -1.345 -6.991 1.00 92.62 139 LEU A CA 1
ATOM 1086 C C . LEU A 1 139 ? 3.737 -1.891 -8.324 1.00 92.62 139 LEU A C 1
ATOM 1088 O O . LEU A 1 139 ? 4.085 -3.067 -8.398 1.00 92.62 139 LEU A O 1
ATOM 1092 N N . ILE A 1 140 ? 3.812 -1.057 -9.353 1.00 95.88 140 ILE A N 1
ATOM 1093 C CA . ILE A 1 140 ? 4.406 -1.435 -10.637 1.00 95.88 140 ILE A CA 1
ATOM 1094 C C . ILE A 1 140 ? 5.690 -0.637 -10.824 1.00 95.88 140 ILE A C 1
ATOM 1096 O O . ILE A 1 140 ? 5.684 0.590 -10.718 1.00 95.88 140 ILE A O 1
ATOM 1100 N N . LEU A 1 141 ? 6.786 -1.334 -11.096 1.00 95.88 141 LEU A N 1
ATOM 1101 C CA . LEU A 1 141 ? 8.075 -0.742 -11.407 1.00 95.88 141 LEU A CA 1
ATOM 1102 C C . LEU A 1 141 ? 8.282 -0.662 -12.925 1.00 95.88 141 LEU A C 1
ATOM 1104 O O . LEU A 1 141 ? 8.129 -1.659 -13.624 1.00 95.88 141 LEU A O 1
ATOM 1108 N N . MET A 1 142 ? 8.666 0.504 -13.438 1.00 95.12 142 MET A N 1
ATOM 1109 C CA . MET A 1 142 ? 9.014 0.684 -14.853 1.00 95.12 142 MET A CA 1
ATOM 1110 C C . MET A 1 142 ? 10.335 1.450 -14.984 1.00 95.12 142 MET A C 1
ATOM 1112 O O . MET A 1 142 ? 10.339 2.677 -15.092 1.00 95.12 142 MET A O 1
ATOM 1116 N N . ASP A 1 143 ? 11.471 0.756 -14.920 1.00 91.25 143 ASP A N 1
ATOM 1117 C CA . ASP A 1 143 ? 12.779 1.409 -15.092 1.00 91.25 143 ASP A CA 1
ATOM 1118 C C . ASP A 1 143 ? 13.118 1.564 -16.586 1.00 91.25 143 ASP A C 1
ATOM 1120 O O . ASP A 1 143 ? 13.085 0.592 -17.335 1.00 91.25 143 ASP A O 1
ATOM 1124 N N . GLU A 1 144 ? 13.471 2.786 -16.987 1.00 83.88 144 GLU A N 1
ATOM 1125 C CA . GLU A 1 144 ? 13.901 3.191 -18.335 1.00 83.88 144 GLU A CA 1
ATOM 1126 C C . GLU A 1 144 ? 12.877 3.044 -19.483 1.00 83.88 144 GLU A C 1
ATOM 1128 O O . GLU A 1 144 ? 13.177 2.449 -20.515 1.00 83.88 144 GLU A O 1
ATOM 1133 N N . ILE A 1 145 ? 11.714 3.694 -19.376 1.00 84.81 145 ILE A N 1
ATOM 1134 C CA . ILE A 1 145 ? 10.843 3.944 -20.545 1.00 84.81 145 ILE A CA 1
ATOM 1135 C C . ILE A 1 145 ? 11.485 5.021 -21.438 1.00 84.81 145 ILE A C 1
ATOM 1137 O O . ILE A 1 145 ? 11.848 6.097 -20.939 1.00 84.81 145 ILE A O 1
ATOM 1141 N N . GLY A 1 146 ? 11.638 4.769 -22.742 1.00 83.31 146 GLY A N 1
ATOM 1142 C CA . GLY A 1 146 ? 12.235 5.724 -23.670 1.00 83.31 146 GLY A CA 1
ATOM 1143 C C . GLY A 1 146 ? 12.114 5.415 -25.169 1.00 83.31 146 GLY A C 1
ATOM 1144 O O . GLY A 1 146 ? 11.099 5.689 -25.804 1.00 83.31 146 GLY A O 1
ATOM 1145 N N . CYS A 1 147 ? 13.231 5.047 -25.802 1.00 77.56 147 CYS A N 1
ATOM 1146 C CA . CYS A 1 147 ? 13.287 4.857 -27.258 1.00 77.56 147 CYS A CA 1
ATOM 1147 C C . CYS A 1 147 ? 13.095 3.403 -27.702 1.00 77.56 147 CYS A C 1
ATOM 1149 O O . CYS A 1 147 ? 12.703 3.173 -28.843 1.00 77.56 147 CYS A O 1
ATOM 1151 N N . MET A 1 148 ? 13.379 2.434 -26.830 1.00 80.19 148 MET A N 1
ATOM 1152 C CA . MET A 1 148 ? 13.414 1.011 -27.189 1.00 80.19 148 MET A CA 1
ATOM 1153 C C . MET A 1 148 ? 12.018 0.399 -27.332 1.00 80.19 148 MET A C 1
ATOM 1155 O O . MET A 1 148 ? 11.860 -0.602 -28.018 1.00 80.19 148 MET A O 1
ATOM 1159 N N . GLU A 1 149 ? 11.007 1.012 -26.722 1.00 81.06 149 GLU A N 1
ATOM 1160 C CA . GLU A 1 149 ? 9.613 0.572 -26.768 1.00 81.06 149 GLU A CA 1
ATOM 1161 C C . GLU A 1 149 ? 8.774 1.296 -27.834 1.00 81.06 149 GLU A C 1
ATOM 1163 O O . GLU A 1 149 ? 7.564 1.098 -27.904 1.00 81.06 149 GLU A O 1
ATOM 1168 N N . ARG A 1 150 ? 9.386 2.157 -28.664 1.00 85.00 150 ARG A N 1
ATOM 1169 C CA . ARG A 1 150 ? 8.664 3.021 -29.620 1.00 85.00 150 ARG A CA 1
ATOM 1170 C C . ARG A 1 150 ? 7.736 2.237 -30.558 1.00 85.00 150 ARG A C 1
ATOM 1172 O O . ARG A 1 150 ? 6.673 2.745 -30.903 1.00 85.00 150 ARG A O 1
ATOM 1179 N N . GLU A 1 151 ? 8.127 1.027 -30.946 1.00 88.06 151 GLU A N 1
ATOM 1180 C CA . GLU A 1 151 ? 7.368 0.141 -31.838 1.00 88.06 151 GLU A CA 1
ATOM 1181 C C . GLU A 1 151 ? 6.743 -1.050 -31.083 1.00 88.06 151 GLU A C 1
ATOM 1183 O O . GLU A 1 151 ? 6.585 -2.131 -31.640 1.00 88.06 151 GLU A O 1
ATOM 1188 N N . ALA A 1 152 ? 6.384 -0.857 -29.807 1.00 91.62 152 ALA A N 1
ATOM 1189 C CA . ALA A 1 152 ? 5.719 -1.853 -28.962 1.00 91.62 152 ALA A CA 1
ATOM 1190 C C . ALA A 1 152 ? 4.280 -1.405 -28.593 1.00 91.62 152 ALA A C 1
ATOM 1192 O O . ALA A 1 152 ? 4.055 -0.838 -27.515 1.00 91.62 152 ALA A O 1
ATOM 1193 N N . PRO A 1 153 ? 3.287 -1.582 -29.491 1.00 94.19 153 PRO A N 1
ATOM 1194 C CA . PRO A 1 153 ? 1.930 -1.067 -29.299 1.00 94.19 153 PRO A CA 1
ATOM 1195 C C . PRO A 1 153 ? 1.144 -1.751 -28.169 1.00 94.19 153 PRO A C 1
ATOM 1197 O O . PRO A 1 153 ? 0.438 -1.062 -27.432 1.00 94.19 153 PRO A O 1
ATOM 1200 N N . ARG A 1 154 ? 1.271 -3.073 -27.988 1.00 95.56 154 ARG A N 1
ATOM 1201 C CA . ARG A 1 154 ? 0.622 -3.812 -26.889 1.00 95.56 154 ARG A CA 1
ATOM 1202 C C . ARG A 1 154 ? 1.189 -3.371 -25.547 1.00 95.56 154 ARG A C 1
ATOM 1204 O O . ARG A 1 154 ? 0.433 -3.169 -24.597 1.00 95.56 154 ARG A O 1
ATOM 1211 N N . PHE A 1 155 ? 2.503 -3.166 -25.487 1.00 95.50 155 PHE A N 1
ATOM 1212 C CA . PHE A 1 155 ? 3.163 -2.643 -24.295 1.00 95.50 155 PHE A CA 1
ATOM 1213 C C . PHE A 1 155 ? 2.674 -1.234 -23.956 1.00 95.50 155 PHE A C 1
ATOM 1215 O O . PHE A 1 155 ? 2.303 -0.965 -22.811 1.00 95.50 155 PHE A O 1
ATOM 1222 N N . ALA A 1 156 ? 2.624 -0.343 -24.950 1.00 94.75 156 ALA A N 1
ATOM 1223 C CA . ALA A 1 156 ? 2.123 1.012 -24.761 1.00 94.75 156 ALA A CA 1
ATOM 1224 C C . ALA A 1 156 ? 0.673 1.014 -24.252 1.00 94.75 156 ALA A C 1
ATOM 1226 O O . ALA A 1 156 ? 0.369 1.708 -23.281 1.00 94.75 156 ALA A O 1
ATOM 1227 N N . GLU A 1 157 ? -0.207 0.199 -24.840 1.00 96.00 157 GLU A N 1
ATOM 1228 C CA . GLU A 1 157 ? -1.597 0.067 -24.393 1.00 96.00 157 GLU A CA 1
ATOM 1229 C C . GLU A 1 157 ? -1.691 -0.454 -22.949 1.00 96.00 157 GLU A C 1
ATOM 1231 O O . GLU A 1 157 ? -2.439 0.093 -22.135 1.00 96.00 157 GLU A O 1
ATOM 1236 N N . ALA A 1 158 ? -0.897 -1.469 -22.596 1.00 97.00 158 ALA A N 1
ATOM 1237 C CA . ALA A 1 158 ? -0.860 -2.008 -21.241 1.00 97.00 158 ALA A CA 1
ATOM 1238 C C . ALA A 1 158 ? -0.410 -0.953 -20.217 1.00 97.00 158 ALA A C 1
ATOM 1240 O O . ALA A 1 158 ? -1.019 -0.831 -19.151 1.00 97.00 158 ALA A O 1
ATOM 1241 N N . VAL A 1 159 ? 0.609 -0.147 -20.537 1.00 96.62 159 VAL A N 1
ATOM 1242 C CA . VAL A 1 159 ? 1.060 0.955 -19.672 1.00 96.62 159 VAL A CA 1
ATOM 1243 C C . VAL A 1 159 ? -0.034 2.012 -19.511 1.00 96.62 159 VAL A C 1
ATOM 1245 O O . VAL A 1 159 ? -0.304 2.420 -18.382 1.00 96.62 159 VAL A O 1
ATOM 1248 N N . LEU A 1 160 ? -0.706 2.415 -20.594 1.00 96.56 160 LEU A N 1
ATOM 1249 C CA . LEU A 1 160 ? -1.806 3.387 -20.540 1.00 96.56 160 LEU A CA 1
ATOM 1250 C C . LEU A 1 160 ? -2.962 2.886 -19.666 1.00 96.56 160 LEU A C 1
ATOM 1252 O O . LEU A 1 160 ? -3.387 3.585 -18.750 1.00 96.56 160 LEU A O 1
ATOM 1256 N N . ARG A 1 161 ? -3.371 1.624 -19.832 1.00 96.56 161 ARG A N 1
ATOM 1257 C CA . ARG A 1 161 ? -4.396 0.994 -18.986 1.00 96.56 161 ARG A CA 1
ATOM 1258 C C . ARG A 1 161 ? -4.010 0.989 -17.503 1.00 96.56 161 ARG A C 1
ATOM 1260 O O . ARG A 1 161 ? -4.867 1.126 -16.631 1.00 96.56 161 ARG A O 1
ATOM 1267 N N . ARG A 1 162 ? -2.719 0.822 -17.188 1.00 96.25 162 ARG A N 1
ATOM 1268 C CA . ARG A 1 162 ? -2.217 0.902 -15.806 1.00 96.25 162 ARG A CA 1
ATOM 1269 C C . ARG A 1 162 ? -2.200 2.331 -15.266 1.00 96.25 162 ARG A C 1
ATOM 1271 O O . ARG A 1 162 ? -2.460 2.496 -14.076 1.00 96.25 162 ARG A O 1
ATOM 1278 N N . LEU A 1 163 ? -1.924 3.331 -16.104 1.00 96.62 163 LEU A N 1
ATOM 1279 C CA . LEU A 1 163 ? -1.999 4.750 -15.738 1.00 96.62 163 LEU A CA 1
ATOM 1280 C C . LEU A 1 163 ? -3.436 5.194 -15.438 1.00 96.62 163 LEU A C 1
ATOM 1282 O O . LEU A 1 163 ? -3.652 5.995 -14.533 1.00 96.62 163 LEU A O 1
ATOM 1286 N N . ASP A 1 164 ? -4.425 4.634 -16.131 1.00 94.50 164 ASP A N 1
ATOM 1287 C CA . ASP A 1 164 ? -5.840 4.881 -15.832 1.00 94.50 164 ASP A CA 1
ATOM 1288 C C . ASP A 1 164 ? -6.301 4.205 -14.529 1.00 94.50 164 ASP A C 1
ATOM 1290 O O . ASP A 1 164 ? -7.312 4.598 -13.938 1.00 94.50 164 ASP A O 1
ATOM 1294 N N . GLY A 1 165 ? -5.554 3.211 -14.042 1.00 91.25 165 GLY A N 1
ATOM 1295 C CA . GLY A 1 165 ? -5.872 2.427 -12.851 1.00 91.25 165 GLY A CA 1
ATOM 1296 C C . GLY A 1 165 ? -5.624 3.139 -11.513 1.00 91.25 165 GLY A C 1
ATOM 1297 O O . GLY A 1 165 ? -5.490 4.361 -11.421 1.00 91.25 165 GLY A O 1
ATOM 1298 N N . GLU A 1 166 ? -5.594 2.340 -10.440 1.00 89.44 166 GLU A N 1
ATOM 1299 C CA . GLU A 1 166 ? -5.297 2.799 -9.070 1.00 89.44 166 GLU A CA 1
ATOM 1300 C C . GLU A 1 166 ? -4.000 2.211 -8.496 1.00 89.44 166 GLU A C 1
ATOM 1302 O O . GLU A 1 166 ? -3.525 2.659 -7.452 1.00 89.44 166 GLU A O 1
ATOM 1307 N N . THR A 1 167 ? -3.405 1.212 -9.157 1.00 91.00 167 THR A N 1
ATOM 1308 C CA . THR A 1 167 ? -2.129 0.633 -8.726 1.00 91.00 167 THR A CA 1
ATOM 1309 C C . THR A 1 167 ? -1.011 1.649 -8.973 1.00 91.00 167 THR A C 1
ATOM 1311 O O . THR A 1 167 ? -0.783 2.015 -10.127 1.00 91.00 167 THR A O 1
ATOM 1314 N N . PRO A 1 168 ? -0.288 2.111 -7.934 1.00 94.25 168 PRO A N 1
ATOM 1315 C CA . PRO A 1 168 ? 0.790 3.071 -8.116 1.00 94.25 168 PRO A CA 1
ATOM 1316 C C . PRO A 1 168 ? 1.852 2.538 -9.079 1.00 94.25 168 PRO A C 1
ATOM 1318 O O . PRO A 1 168 ? 2.184 1.351 -9.061 1.00 94.25 168 PRO A O 1
ATOM 1321 N N . ILE A 1 169 ? 2.405 3.436 -9.891 1.00 96.12 169 ILE A N 1
ATOM 1322 C CA . ILE A 1 169 ? 3.548 3.147 -10.759 1.00 96.12 169 ILE A CA 1
ATOM 1323 C C . ILE A 1 169 ? 4.713 3.984 -10.251 1.00 96.12 169 ILE A C 1
ATOM 1325 O O . ILE A 1 169 ? 4.542 5.175 -9.995 1.00 96.12 169 ILE A O 1
ATOM 1329 N N . LEU A 1 170 ? 5.878 3.365 -10.105 1.00 95.94 170 LEU A N 1
ATOM 1330 C CA . LEU A 1 170 ? 7.145 4.048 -9.898 1.00 95.94 170 LEU A CA 1
ATOM 1331 C C . LEU A 1 170 ? 8.009 3.778 -11.126 1.00 95.94 170 LEU A C 1
ATOM 1333 O O . LEU A 1 170 ? 8.363 2.632 -11.381 1.00 95.94 170 LEU A O 1
ATOM 1337 N N . GLY A 1 171 ? 8.332 4.810 -11.897 1.00 95.31 171 GLY A N 1
ATOM 1338 C CA . GLY A 1 171 ? 9.058 4.636 -13.150 1.00 95.31 171 GLY A CA 1
ATOM 1339 C C . GLY A 1 171 ? 10.165 5.649 -13.387 1.00 95.31 171 GLY A C 1
ATOM 1340 O O . GLY A 1 171 ? 10.270 6.666 -12.702 1.00 95.31 171 GLY A O 1
ATOM 1341 N N . VAL A 1 172 ? 10.996 5.372 -14.387 1.00 94.44 172 VAL A N 1
ATOM 1342 C CA . VAL A 1 172 ? 11.971 6.316 -14.937 1.00 94.44 172 VAL A CA 1
ATOM 1343 C C . VAL A 1 172 ? 11.602 6.573 -16.388 1.00 94.44 172 VAL A C 1
ATOM 1345 O O . VAL A 1 172 ? 11.609 5.657 -17.205 1.00 94.44 172 VAL A O 1
ATOM 1348 N N . LEU A 1 173 ? 11.313 7.832 -16.706 1.00 91.81 173 LEU A N 1
ATOM 1349 C CA . LEU A 1 173 ? 11.089 8.290 -18.067 1.00 91.81 173 LEU A CA 1
ATOM 1350 C C . LEU A 1 173 ? 12.370 8.952 -18.578 1.00 91.81 173 LEU A C 1
ATOM 1352 O O . LEU A 1 173 ? 12.896 9.885 -17.963 1.00 91.81 173 LEU A O 1
ATOM 1356 N N . GLN A 1 174 ? 12.906 8.475 -19.697 1.00 84.88 174 GLN A N 1
ATOM 1357 C CA . GLN A 1 174 ? 14.091 9.086 -20.286 1.00 84.88 174 GLN A CA 1
ATOM 1358 C C . GLN A 1 174 ? 13.760 10.517 -20.746 1.00 84.88 174 GLN A C 1
ATOM 1360 O O . GLN A 1 174 ? 12.814 10.751 -21.495 1.00 84.88 174 GLN A O 1
ATOM 1365 N N . GLY A 1 175 ? 14.559 11.501 -20.315 1.00 73.19 175 GLY A N 1
ATOM 1366 C CA . GLY A 1 175 ? 14.274 12.918 -20.585 1.00 73.19 175 GLY A CA 1
ATOM 1367 C C . GLY A 1 175 ? 14.219 13.270 -22.076 1.00 73.19 175 GLY A C 1
ATOM 1368 O O . GLY A 1 175 ? 13.464 14.151 -22.465 1.00 73.19 175 GLY A O 1
ATOM 1369 N N . ARG A 1 176 ? 14.964 12.537 -22.915 1.00 72.19 176 ARG A N 1
ATOM 1370 C CA . ARG A 1 176 ? 14.981 12.685 -24.381 1.00 72.19 176 ARG A CA 1
ATOM 1371 C C . ARG A 1 176 ? 14.024 11.730 -25.107 1.00 72.19 176 ARG A C 1
ATOM 1373 O O . ARG A 1 176 ? 14.115 11.610 -26.322 1.00 72.19 176 ARG A O 1
ATOM 1380 N N . ALA A 1 177 ? 13.169 11.007 -24.382 1.00 74.94 177 ALA A N 1
ATOM 1381 C CA . ALA A 1 177 ? 12.217 10.092 -24.998 1.00 74.94 177 ALA A CA 1
ATOM 1382 C C . ALA A 1 177 ? 11.206 10.879 -25.829 1.00 74.94 177 ALA A C 1
ATOM 1384 O O . ALA A 1 177 ? 10.396 11.625 -25.276 1.00 74.94 177 ALA A O 1
ATOM 1385 N N . ASP A 1 178 ? 11.266 10.690 -27.138 1.00 77.19 178 ASP A N 1
ATOM 1386 C CA . ASP A 1 178 ? 10.320 11.234 -28.101 1.00 77.19 178 ASP A CA 1
ATOM 1387 C C . ASP A 1 178 ? 9.473 10.078 -28.646 1.00 77.19 178 ASP A C 1
ATOM 1389 O O . ASP A 1 178 ? 9.693 9.567 -29.744 1.00 77.19 178 ASP A O 1
ATOM 1393 N N . SER A 1 179 ? 8.587 9.544 -27.809 1.00 83.75 179 SER A N 1
ATOM 1394 C CA . SER A 1 179 ? 7.676 8.459 -28.178 1.00 83.75 179 SER A CA 1
ATOM 1395 C C . SER A 1 179 ? 6.238 8.839 -27.810 1.00 83.75 179 SER A C 1
ATOM 1397 O O . SER A 1 179 ? 6.037 9.570 -26.832 1.00 83.75 179 SER A O 1
ATOM 1399 N N . PRO A 1 180 ? 5.222 8.346 -28.550 1.00 88.25 180 PRO A N 1
ATOM 1400 C CA . PRO A 1 180 ? 3.820 8.580 -28.201 1.00 88.25 180 PRO A CA 1
ATOM 1401 C C . PRO A 1 180 ? 3.496 8.167 -26.760 1.00 88.25 180 PRO A C 1
ATOM 1403 O O . PRO A 1 180 ? 2.786 8.882 -26.054 1.00 88.25 180 PRO A O 1
ATOM 1406 N N . LEU A 1 181 ? 4.083 7.058 -26.296 1.00 91.12 181 LEU A N 1
ATOM 1407 C CA . LEU A 1 181 ? 3.950 6.591 -24.919 1.00 91.12 181 LEU A CA 1
ATOM 1408 C C . LEU A 1 181 ? 4.569 7.573 -23.915 1.00 91.12 181 LEU A C 1
ATOM 1410 O O . LEU A 1 181 ? 3.928 7.915 -22.922 1.00 91.12 181 LEU A O 1
ATOM 1414 N N . ALA A 1 182 ? 5.788 8.060 -24.169 1.00 91.38 182 ALA A N 1
ATOM 1415 C CA . ALA A 1 182 ? 6.445 9.029 -23.295 1.00 91.38 182 ALA A CA 1
ATOM 1416 C C . ALA A 1 182 ? 5.635 10.327 -23.173 1.00 91.38 182 ALA A C 1
ATOM 1418 O O . ALA A 1 182 ? 5.452 10.838 -22.067 1.00 91.38 182 ALA A O 1
ATOM 1419 N N . GLU A 1 183 ? 5.100 10.834 -24.285 1.00 91.25 183 GLU A N 1
ATOM 1420 C CA . GLU A 1 183 ? 4.227 12.009 -24.288 1.00 91.25 183 GLU A CA 1
ATOM 1421 C C . GLU A 1 183 ? 2.925 11.776 -23.518 1.00 91.25 183 GLU A C 1
ATOM 1423 O O . GLU A 1 183 ? 2.502 12.641 -22.745 1.00 91.25 183 GLU A O 1
ATOM 1428 N N . ALA A 1 184 ? 2.312 10.601 -23.673 1.00 93.56 184 ALA A N 1
ATOM 1429 C CA . ALA A 1 184 ? 1.116 10.239 -22.926 1.00 93.56 184 ALA A CA 1
ATOM 1430 C C . ALA A 1 184 ? 1.390 10.165 -21.414 1.00 93.56 184 ALA A C 1
ATOM 1432 O O . ALA A 1 184 ? 0.633 10.741 -20.634 1.00 93.56 184 ALA A O 1
ATOM 1433 N N . ILE A 1 185 ? 2.512 9.565 -20.991 1.00 94.88 185 ILE A N 1
ATOM 1434 C CA . ILE A 1 185 ? 2.938 9.535 -19.580 1.00 94.88 185 ILE A CA 1
ATOM 1435 C C . ILE A 1 185 ? 3.116 10.959 -19.037 1.00 94.88 185 ILE A C 1
ATOM 1437 O O . ILE A 1 185 ? 2.603 11.268 -17.961 1.00 94.88 185 ILE A O 1
ATOM 1441 N N . ARG A 1 186 ? 3.811 11.844 -19.769 1.00 93.38 186 ARG A N 1
ATOM 1442 C CA . ARG A 1 186 ? 4.054 13.236 -19.336 1.00 93.38 186 ARG A CA 1
ATOM 1443 C C . ARG A 1 186 ? 2.759 14.015 -19.113 1.00 93.38 186 ARG A C 1
ATOM 1445 O O . ARG A 1 186 ? 2.698 14.833 -18.197 1.00 93.38 186 ARG A O 1
ATOM 1452 N N . LYS A 1 187 ? 1.744 13.781 -19.949 1.00 94.38 187 LYS A N 1
ATOM 1453 C CA . LYS A 1 187 ? 0.469 14.518 -19.933 1.00 94.38 187 LYS A CA 1
ATOM 1454 C C . LYS A 1 187 ? -0.592 13.890 -19.030 1.00 94.38 187 LYS A C 1
ATOM 1456 O O . LYS A 1 187 ? -1.607 14.531 -18.767 1.00 94.38 187 LYS A O 1
ATOM 1461 N N . HIS A 1 188 ? -0.372 12.673 -18.538 1.00 96.00 188 HIS A N 1
ATOM 1462 C CA . HIS A 1 188 ? -1.381 11.941 -17.787 1.00 96.00 188 HIS A CA 1
ATOM 1463 C C . HIS A 1 188 ? -1.749 12.633 -16.461 1.00 96.00 188 HIS A C 1
ATOM 1465 O O . HIS A 1 188 ? -0.895 12.996 -15.641 1.00 96.00 188 HIS A O 1
ATOM 1471 N N . GLU A 1 189 ? -3.048 12.778 -16.192 1.00 94.75 189 GLU A N 1
ATOM 1472 C CA . GLU A 1 189 ? -3.541 13.526 -15.029 1.00 94.75 189 GLU A CA 1
ATOM 1473 C C . GLU A 1 189 ? -3.110 12.903 -13.693 1.00 94.75 189 GLU A C 1
ATOM 1475 O O . GLU A 1 189 ? -2.821 13.631 -12.745 1.00 94.75 189 GLU A O 1
ATOM 1480 N N . LYS A 1 190 ? -2.948 11.576 -13.641 1.00 95.12 190 LYS A N 1
ATOM 1481 C CA . LYS A 1 190 ? -2.493 10.835 -12.453 1.00 95.12 190 LYS A CA 1
ATOM 1482 C C . LYS A 1 190 ? -0.967 10.724 -12.312 1.00 95.12 190 LYS A C 1
ATOM 1484 O O . LYS A 1 190 ? -0.499 10.126 -11.345 1.00 95.12 190 LYS A O 1
ATOM 1489 N N . VAL A 1 191 ? -0.179 11.285 -13.236 1.00 96.44 191 VAL A N 1
ATOM 1490 C CA . VAL A 1 191 ? 1.295 11.217 -13.204 1.00 96.44 191 VAL A CA 1
ATOM 1491 C C . VAL A 1 191 ? 1.909 12.457 -12.568 1.00 96.44 191 VAL A C 1
ATOM 1493 O O . VAL A 1 191 ? 1.680 13.583 -13.015 1.00 96.44 191 VAL A O 1
ATOM 1496 N N . LEU A 1 192 ? 2.731 12.235 -11.543 1.00 95.75 192 LEU A N 1
ATOM 1497 C CA . LEU A 1 192 ? 3.726 13.171 -11.036 1.00 95.75 192 LEU A CA 1
ATOM 1498 C C . LEU A 1 192 ? 5.063 12.901 -11.736 1.00 95.75 192 LEU A C 1
ATOM 1500 O O . LEU A 1 192 ? 5.699 11.875 -11.492 1.00 95.75 192 LEU A O 1
ATOM 1504 N N . LEU A 1 193 ? 5.495 13.839 -12.576 1.00 94.75 193 LEU A N 1
ATOM 1505 C CA . LEU A 1 193 ? 6.807 13.808 -13.213 1.00 94.75 193 LEU A CA 1
ATOM 1506 C C . LEU A 1 193 ? 7.806 14.601 -12.359 1.00 94.75 193 LEU A C 1
ATOM 1508 O O . LEU A 1 193 ? 7.680 15.816 -12.228 1.00 94.75 193 LEU A O 1
ATOM 1512 N N . ALA A 1 194 ? 8.776 13.915 -11.760 1.00 94.12 194 ALA A N 1
ATOM 1513 C CA . ALA A 1 194 ? 9.795 14.504 -10.898 1.00 94.12 194 ALA A CA 1
ATOM 1514 C C . ALA A 1 194 ? 11.129 14.614 -11.644 1.00 94.12 194 ALA A C 1
ATOM 1516 O O . ALA A 1 194 ? 11.742 13.605 -12.001 1.00 94.12 194 ALA A O 1
ATOM 1517 N N . GLU A 1 195 ? 11.588 15.840 -11.879 1.00 93.94 195 GLU A N 1
ATOM 1518 C CA . GLU A 1 195 ? 12.884 16.094 -12.504 1.00 93.94 195 GLU A CA 1
ATOM 1519 C C . GLU A 1 195 ? 14.024 15.995 -11.484 1.00 93.94 195 GLU A C 1
ATOM 1521 O O . GLU A 1 195 ? 14.039 16.689 -10.467 1.00 93.94 195 GLU A O 1
ATOM 1526 N N . VAL A 1 196 ? 14.989 15.121 -11.768 1.00 92.38 196 VAL A N 1
ATOM 1527 C CA . VAL A 1 196 ? 16.148 14.846 -10.920 1.00 92.38 196 VAL A CA 1
ATOM 1528 C C . VAL A 1 196 ? 17.401 15.445 -11.548 1.00 92.38 196 VAL A C 1
ATOM 1530 O O . VAL A 1 196 ? 17.806 15.069 -12.652 1.00 92.38 196 VAL A O 1
ATOM 1533 N N . THR A 1 197 ? 18.063 16.308 -10.790 1.00 91.81 197 THR A N 1
ATOM 1534 C CA . THR A 1 197 ? 19.389 16.859 -11.066 1.00 91.81 197 THR A CA 1
ATOM 1535 C C . THR A 1 197 ? 20.345 16.486 -9.926 1.00 91.81 197 THR A C 1
ATOM 1537 O O . THR A 1 197 ? 19.896 16.086 -8.846 1.00 91.81 197 THR A O 1
ATOM 1540 N N . PRO A 1 198 ? 21.673 16.579 -10.117 1.00 89.44 198 PRO A N 1
ATOM 1541 C CA . PRO A 1 198 ? 22.630 16.339 -9.037 1.00 89.44 198 PRO A CA 1
ATOM 1542 C C . PRO A 1 198 ? 22.374 17.194 -7.784 1.00 89.44 198 PRO A C 1
ATOM 1544 O O . PRO A 1 198 ? 22.591 16.717 -6.670 1.00 89.44 198 PRO A O 1
ATOM 1547 N N . GLU A 1 199 ? 21.872 18.414 -7.968 1.00 90.12 199 GLU A N 1
ATOM 1548 C CA . GLU A 1 199 ? 21.648 19.414 -6.924 1.00 90.12 199 GLU A CA 1
ATOM 1549 C C . GLU A 1 199 ? 20.377 19.129 -6.118 1.00 90.12 199 GLU A C 1
ATOM 1551 O O . GLU A 1 199 ? 20.389 19.240 -4.894 1.00 90.12 199 GLU A O 1
ATOM 1556 N N . ASN A 1 200 ? 19.287 18.720 -6.779 1.00 89.88 200 ASN A N 1
ATOM 1557 C CA . ASN A 1 200 ? 17.987 18.534 -6.126 1.00 89.88 200 ASN A CA 1
ATOM 1558 C C . ASN A 1 200 ? 17.709 17.084 -5.684 1.00 89.88 200 ASN A C 1
ATOM 1560 O O . ASN A 1 200 ? 16.707 16.825 -5.016 1.00 89.88 200 ASN A O 1
ATOM 1564 N N . ARG A 1 201 ? 18.581 16.124 -6.034 1.00 87.81 201 ARG A N 1
ATOM 1565 C CA . ARG A 1 201 ? 18.305 14.683 -5.886 1.00 87.81 201 ARG A CA 1
ATOM 1566 C C . ARG A 1 201 ? 17.853 14.262 -4.487 1.00 87.81 201 ARG A C 1
ATOM 1568 O O . ARG A 1 201 ? 16.987 13.402 -4.364 1.00 87.81 201 ARG A O 1
ATOM 1575 N N . GLU A 1 202 ? 18.438 14.825 -3.431 1.00 87.94 202 GLU A N 1
ATOM 1576 C CA . GLU A 1 202 ? 18.110 14.408 -2.063 1.00 87.94 202 GLU A CA 1
ATOM 1577 C C . GLU A 1 202 ? 16.788 15.025 -1.594 1.00 87.94 202 GLU A C 1
ATOM 1579 O O . GLU A 1 202 ? 15.999 14.371 -0.914 1.00 87.94 202 GLU A O 1
ATOM 1584 N N . GLU A 1 203 ? 16.497 16.251 -2.025 1.00 86.94 203 GLU A N 1
ATOM 1585 C CA . GLU A 1 203 ? 15.209 16.887 -1.774 1.00 86.94 203 GLU A CA 1
ATOM 1586 C C . GLU A 1 203 ? 14.083 16.127 -2.483 1.00 86.94 203 GLU A C 1
ATOM 1588 O O . GLU A 1 203 ? 13.104 15.738 -1.841 1.00 86.94 203 GLU A O 1
ATOM 1593 N N . VAL A 1 204 ? 14.256 15.838 -3.779 1.00 90.38 204 VAL A N 1
ATOM 1594 C CA . VAL A 1 204 ? 13.304 15.045 -4.569 1.00 90.38 204 VAL A CA 1
ATOM 1595 C C . VAL A 1 204 ? 13.093 13.677 -3.924 1.00 90.38 204 VAL A C 1
ATOM 1597 O O . VAL A 1 204 ? 11.953 13.254 -3.742 1.00 90.38 204 VAL A O 1
ATOM 1600 N N . PHE A 1 205 ? 14.165 13.009 -3.488 1.00 88.75 205 PHE A N 1
ATOM 1601 C CA . PHE A 1 205 ? 14.059 11.739 -2.772 1.00 88.75 205 PHE A CA 1
ATOM 1602 C C . PHE A 1 205 ? 13.165 11.846 -1.528 1.00 88.75 205 PHE A C 1
ATOM 1604 O O . PHE A 1 205 ? 12.243 11.046 -1.367 1.00 88.75 205 PHE A O 1
ATOM 1611 N N . LEU A 1 206 ? 13.381 12.844 -0.664 1.00 83.56 206 LEU A N 1
ATOM 1612 C CA . LEU A 1 206 ? 12.578 13.030 0.548 1.00 83.56 206 LEU A CA 1
ATOM 1613 C C . LEU A 1 206 ? 11.115 13.375 0.240 1.00 83.56 206 LEU A C 1
ATOM 1615 O O . LEU A 1 206 ? 10.215 12.890 0.933 1.00 83.56 206 LEU A O 1
ATOM 1619 N N . GLN A 1 207 ? 10.859 14.186 -0.789 1.00 86.50 207 GLN A N 1
ATOM 1620 C CA . GLN A 1 207 ? 9.503 14.514 -1.235 1.00 86.50 207 GLN A CA 1
ATOM 1621 C C . GLN A 1 207 ? 8.763 13.261 -1.729 1.00 86.50 207 GLN A C 1
ATOM 1623 O O . GLN A 1 207 ? 7.651 12.973 -1.273 1.00 86.50 207 GLN A O 1
ATOM 1628 N N . LEU A 1 208 ? 9.399 12.470 -2.597 1.00 91.06 208 LEU A N 1
ATOM 1629 C CA . LEU A 1 208 ? 8.822 11.235 -3.127 1.00 91.06 208 LEU A CA 1
ATOM 1630 C C . LEU A 1 208 ? 8.646 10.176 -2.041 1.00 91.06 208 LEU A C 1
ATOM 1632 O O . LEU A 1 208 ? 7.598 9.539 -1.984 1.00 91.06 208 LEU A O 1
ATOM 1636 N N . LEU A 1 209 ? 9.603 10.039 -1.121 1.00 86.25 209 LEU A N 1
ATOM 1637 C CA . LEU A 1 209 ? 9.491 9.127 0.016 1.00 86.25 209 LEU A CA 1
ATOM 1638 C C . LEU A 1 209 ? 8.281 9.471 0.890 1.00 86.25 209 LEU A C 1
ATOM 1640 O O . LEU A 1 209 ? 7.529 8.580 1.282 1.00 86.25 209 LEU A O 1
ATOM 1644 N N . ARG A 1 210 ? 8.055 10.758 1.182 1.00 82.31 210 ARG A N 1
ATOM 1645 C CA . ARG A 1 210 ? 6.871 11.210 1.934 1.00 82.31 210 ARG A CA 1
ATOM 1646 C C . ARG A 1 210 ? 5.577 10.860 1.202 1.00 82.31 210 ARG A C 1
ATOM 1648 O O . ARG A 1 210 ? 4.661 10.318 1.821 1.00 82.31 210 ARG A O 1
ATOM 1655 N N . LYS A 1 211 ? 5.523 11.122 -0.105 1.00 86.88 211 LYS A N 1
ATOM 1656 C CA . LYS A 1 211 ? 4.365 10.811 -0.949 1.00 86.88 211 LYS A CA 1
ATOM 1657 C C . LYS A 1 211 ? 4.083 9.309 -1.001 1.00 86.88 211 LYS A C 1
ATOM 1659 O O . LYS A 1 211 ? 2.962 8.892 -0.717 1.00 86.88 211 LYS A O 1
ATOM 1664 N N . MET A 1 212 ? 5.102 8.497 -1.276 1.00 85.38 212 MET A N 1
ATOM 1665 C CA . MET A 1 212 ? 4.990 7.040 -1.308 1.00 85.38 212 MET A CA 1
ATOM 1666 C C . MET A 1 212 ? 4.597 6.476 0.054 1.00 85.38 212 MET A C 1
ATOM 1668 O O . MET A 1 212 ? 3.736 5.610 0.118 1.00 85.38 212 MET A O 1
ATOM 1672 N N . ARG A 1 213 ? 5.147 6.993 1.163 1.00 79.88 213 ARG A N 1
ATOM 1673 C CA . ARG A 1 213 ? 4.733 6.571 2.512 1.00 79.88 213 ARG A CA 1
ATOM 1674 C C . ARG A 1 213 ? 3.248 6.776 2.735 1.00 79.88 213 ARG A C 1
ATOM 1676 O O . ARG A 1 213 ? 2.634 5.936 3.375 1.00 79.88 213 ARG A O 1
ATOM 1683 N N . TRP A 1 214 ? 2.682 7.860 2.211 1.00 75.31 214 TRP A N 1
ATOM 1684 C CA . TRP A 1 214 ? 1.252 8.125 2.290 1.00 75.31 214 TRP A CA 1
ATOM 1685 C C . TRP A 1 214 ? 0.433 7.197 1.379 1.00 75.31 214 TRP A C 1
ATOM 1687 O O . TRP A 1 214 ? -0.528 6.598 1.851 1.00 75.31 214 TRP A O 1
ATOM 1697 N N . GLN A 1 215 ? 0.846 7.012 0.121 1.00 78.06 215 GLN A N 1
ATOM 1698 C CA . GLN A 1 215 ? 0.180 6.118 -0.844 1.00 78.06 215 GLN A CA 1
ATOM 1699 C C . GLN A 1 215 ? 0.215 4.644 -0.419 1.00 78.06 215 GLN A C 1
ATOM 1701 O O . GLN A 1 215 ? -0.740 3.905 -0.637 1.00 78.06 215 GLN A O 1
ATOM 1706 N N . MET A 1 216 ? 1.313 4.222 0.208 1.00 75.75 216 MET A N 1
ATOM 1707 C CA . MET A 1 216 ? 1.541 2.849 0.656 1.00 75.75 216 MET A CA 1
ATOM 1708 C C . MET A 1 216 ? 0.989 2.567 2.051 1.00 75.75 216 MET A C 1
ATOM 1710 O O . MET A 1 216 ? 1.138 1.440 2.537 1.00 75.75 216 MET A O 1
ATOM 1714 N N . LYS A 1 217 ? 0.348 3.546 2.712 1.00 66.81 217 LYS A N 1
ATOM 1715 C CA . LYS A 1 217 ? -0.323 3.294 3.989 1.00 66.81 217 LYS A CA 1
ATOM 1716 C C . LYS A 1 217 ? -1.314 2.156 3.795 1.00 66.81 217 LYS A C 1
ATOM 1718 O O . LYS A 1 217 ? -2.250 2.248 3.004 1.00 66.81 217 LYS A O 1
ATOM 1723 N N . ARG A 1 218 ? -1.125 1.070 4.545 1.00 58.47 218 ARG A N 1
ATOM 1724 C CA . ARG A 1 218 ? -2.190 0.082 4.713 1.00 58.47 218 ARG A CA 1
ATOM 1725 C C . ARG A 1 218 ? -3.325 0.789 5.439 1.00 58.47 218 ARG A C 1
ATOM 1727 O O . ARG A 1 218 ? -3.111 1.272 6.549 1.00 58.47 218 ARG A O 1
ATOM 1734 N N . PHE A 1 219 ? -4.478 0.869 4.788 1.00 55.94 219 PHE A N 1
ATOM 1735 C CA . PHE A 1 219 ? -5.728 1.158 5.467 1.00 55.94 219 PHE A CA 1
ATOM 1736 C C . PHE A 1 219 ? -6.118 -0.103 6.219 1.00 55.94 219 PHE A C 1
ATOM 1738 O O . PHE A 1 219 ? -6.287 -1.167 5.624 1.00 55.94 219 PHE A O 1
ATOM 1745 N N . VAL A 1 220 ? -6.148 0.008 7.536 1.00 62.00 220 VAL A N 1
ATOM 1746 C CA . VAL A 1 220 ? -6.634 -1.043 8.412 1.00 62.00 220 VAL A CA 1
ATOM 1747 C C . VAL A 1 220 ? -7.914 -0.519 9.030 1.00 62.00 220 VAL A C 1
ATOM 1749 O O . VAL A 1 220 ? -7.874 0.399 9.854 1.00 62.00 220 VAL A O 1
ATOM 1752 N N . ASP A 1 221 ? -9.035 -1.085 8.596 1.00 81.62 221 ASP A N 1
ATOM 1753 C CA . ASP A 1 221 ? -10.316 -0.822 9.227 1.00 81.62 221 ASP A CA 1
ATOM 1754 C C . ASP A 1 221 ? -10.416 -1.660 10.501 1.00 81.62 221 ASP A C 1
ATOM 1756 O O . ASP A 1 221 ? -10.096 -2.853 10.543 1.00 81.62 221 ASP A O 1
ATOM 1760 N N . SER A 1 222 ? -10.829 -1.004 11.574 1.00 90.00 222 SER A N 1
ATOM 1761 C CA . SER A 1 222 ? -11.053 -1.619 12.873 1.00 90.00 222 SER A CA 1
ATOM 1762 C C . SER A 1 222 ? -12.351 -1.107 13.477 1.00 90.00 222 SER A C 1
ATOM 1764 O O . SER A 1 222 ? -12.814 -0.009 13.160 1.00 90.00 222 SER A O 1
ATOM 1766 N N . ALA A 1 223 ? -12.923 -1.879 14.388 1.00 94.50 223 ALA A N 1
ATOM 1767 C CA . ALA A 1 223 ? -14.061 -1.444 15.176 1.00 94.50 223 ALA A CA 1
ATOM 1768 C C . ALA A 1 223 ? -13.896 -1.863 16.630 1.00 94.50 223 ALA A C 1
ATOM 1770 O O . ALA A 1 223 ? -13.208 -2.830 16.951 1.00 94.50 223 ALA A O 1
ATOM 1771 N N . GLY A 1 224 ? -14.518 -1.092 17.510 1.00 95.81 224 GLY A N 1
ATOM 1772 C CA . GLY A 1 224 ? -14.459 -1.294 18.945 1.00 95.81 224 GLY A CA 1
ATOM 1773 C C . GLY A 1 224 ? -15.538 -0.508 19.665 1.00 95.81 224 GLY A C 1
ATOM 1774 O O . GLY A 1 224 ? -16.373 0.158 19.045 1.00 95.81 224 GLY A O 1
ATOM 1775 N N . ALA A 1 225 ? -15.518 -0.561 20.991 1.00 97.50 225 ALA A N 1
ATOM 1776 C CA . ALA A 1 225 ? -16.530 0.111 21.791 1.00 97.50 225 ALA A CA 1
ATOM 1777 C C . ALA A 1 225 ? -15.950 0.813 23.014 1.00 97.50 225 ALA A C 1
ATOM 1779 O O . ALA A 1 225 ? -15.066 0.305 23.700 1.00 97.50 225 ALA A O 1
ATOM 1780 N N . VAL A 1 226 ? -16.532 1.967 23.328 1.00 98.06 226 VAL A N 1
ATOM 1781 C CA . VAL A 1 226 ? -16.379 2.615 24.627 1.00 98.06 226 VAL A CA 1
ATOM 1782 C C . VAL A 1 226 ? -17.516 2.099 25.506 1.00 98.06 226 VAL A C 1
ATOM 1784 O O . VAL A 1 226 ? -18.663 2.535 25.387 1.00 98.06 226 VAL A O 1
ATOM 1787 N N . VAL A 1 227 ? -17.202 1.103 26.334 1.00 98.31 227 VAL A N 1
ATOM 1788 C CA . VAL A 1 227 ? -18.192 0.389 27.151 1.00 98.31 227 VAL A CA 1
ATOM 1789 C C . VAL A 1 227 ? -18.306 1.044 28.517 1.00 98.31 227 VAL A C 1
ATOM 1791 O O . VAL A 1 227 ? -17.307 1.169 29.225 1.00 98.31 227 VAL A O 1
ATOM 1794 N N . PHE A 1 228 ? -19.523 1.410 28.904 1.00 97.69 228 PHE A N 1
ATOM 1795 C CA . PHE A 1 228 ? -19.820 2.062 30.170 1.00 97.69 228 PHE A CA 1
ATOM 1796 C C . PHE A 1 228 ? -20.634 1.171 31.110 1.00 97.69 228 PHE A C 1
ATOM 1798 O O . PHE A 1 228 ? -21.418 0.318 30.682 1.00 97.69 228 PHE A O 1
ATOM 1805 N N . ARG A 1 229 ? -20.471 1.416 32.412 1.00 95.38 229 ARG A N 1
ATOM 1806 C CA . ARG A 1 229 ? -21.348 0.912 33.475 1.00 95.38 229 ARG A CA 1
ATOM 1807 C C . ARG A 1 229 ? -21.438 1.918 34.619 1.00 95.38 229 ARG A C 1
ATOM 1809 O O . ARG A 1 229 ? -20.482 2.657 34.856 1.00 95.38 229 ARG A O 1
ATOM 1816 N N . GLU A 1 230 ? -22.522 1.865 35.382 1.00 94.81 230 GLU A N 1
ATOM 1817 C CA . GLU A 1 230 ? -22.575 2.479 36.711 1.00 94.81 230 GLU A CA 1
ATOM 1818 C C . GLU A 1 230 ? -22.092 1.485 37.769 1.00 94.81 230 GLU A C 1
ATOM 1820 O O . GLU A 1 230 ? -22.499 0.323 37.788 1.00 94.81 230 GLU A O 1
ATOM 1825 N N . HIS A 1 231 ? -21.219 1.939 38.663 1.00 92.62 231 HIS A N 1
ATOM 1826 C CA . HIS A 1 231 ? -20.795 1.170 39.828 1.00 92.62 231 HIS A CA 1
ATOM 1827 C C . HIS A 1 231 ? -20.488 2.119 40.985 1.00 92.62 231 HIS A C 1
ATOM 1829 O O . HIS A 1 231 ? -19.698 3.047 40.824 1.00 92.62 231 HIS A O 1
ATOM 1835 N N . GLU A 1 232 ? -21.103 1.890 42.151 1.00 92.69 232 GLU A N 1
ATOM 1836 C CA . GLU A 1 232 ? -20.929 2.730 43.352 1.00 92.69 232 GLU A CA 1
ATOM 1837 C C . GLU A 1 232 ? -21.182 4.231 43.090 1.00 92.69 232 GLU A C 1
ATOM 1839 O O . GLU A 1 232 ? -20.443 5.097 43.556 1.00 92.69 232 GLU A O 1
ATOM 1844 N N . GLY A 1 233 ? -22.220 4.546 42.304 1.00 90.44 233 GLY A N 1
ATOM 1845 C CA . GLY A 1 233 ? -22.595 5.927 41.970 1.00 90.44 233 GLY A CA 1
ATOM 1846 C C . GLY A 1 233 ? -21.624 6.636 41.021 1.00 90.44 233 GLY A C 1
ATOM 1847 O O . GLY A 1 233 ? -21.628 7.865 40.948 1.00 90.44 233 GLY A O 1
ATOM 1848 N N . LYS A 1 234 ? -20.765 5.882 40.327 1.00 93.50 234 LYS A N 1
ATOM 1849 C CA . LYS A 1 234 ? -19.809 6.409 39.355 1.00 93.50 234 LYS A CA 1
ATOM 1850 C C . LYS A 1 234 ? -19.952 5.731 38.001 1.00 93.50 234 LYS A C 1
ATOM 1852 O O . LYS A 1 234 ? -19.909 4.501 37.911 1.00 93.50 234 LYS A O 1
ATOM 1857 N N . THR A 1 235 ? -19.930 6.547 36.950 1.00 96.00 235 THR A N 1
ATOM 1858 C CA . THR A 1 235 ? -19.753 6.068 35.582 1.00 96.00 235 THR A CA 1
ATOM 1859 C C . THR A 1 235 ? -18.320 5.580 35.390 1.00 96.00 235 THR A C 1
ATOM 1861 O O . THR A 1 235 ? -17.358 6.346 35.501 1.00 96.00 235 THR A O 1
ATOM 1864 N N . GLN A 1 236 ? -18.174 4.302 35.065 1.00 97.56 236 GLN A N 1
ATOM 1865 C CA . GLN A 1 236 ? -16.902 3.683 34.718 1.00 97.56 236 GLN A CA 1
ATOM 1866 C C . GLN A 1 236 ? -16.871 3.327 33.233 1.00 97.56 236 GLN A C 1
ATOM 1868 O O . GLN A 1 236 ? -17.892 2.930 32.675 1.00 97.56 236 GLN A O 1
ATOM 1873 N N . ALA A 1 237 ? -15.695 3.421 32.615 1.00 98.06 237 ALA A N 1
ATOM 1874 C CA . ALA A 1 237 ? -15.427 2.934 31.267 1.00 98.06 237 ALA A CA 1
ATOM 1875 C C . ALA A 1 237 ? -14.481 1.726 31.302 1.00 98.06 237 ALA A C 1
ATOM 1877 O O . ALA A 1 237 ? -13.548 1.679 32.111 1.00 98.06 237 ALA A O 1
ATOM 1878 N N . LEU A 1 238 ? -14.715 0.756 30.422 1.00 98.06 238 LEU A N 1
ATOM 1879 C CA . LEU A 1 238 ? -13.830 -0.388 30.224 1.00 98.06 238 LEU A CA 1
ATOM 1880 C C . LEU A 1 238 ? -12.589 0.036 29.438 1.00 98.06 238 LEU A C 1
ATOM 1882 O O . LEU A 1 238 ? -12.691 0.531 28.318 1.00 98.06 238 LEU A O 1
ATOM 1886 N N . MET A 1 239 ? -11.419 -0.200 30.020 1.00 97.56 239 MET A N 1
ATOM 1887 C CA . MET A 1 239 ? -10.120 0.080 29.422 1.00 97.56 239 MET A CA 1
ATOM 1888 C C . MET A 1 239 ? -9.319 -1.213 29.305 1.00 97.56 239 MET A C 1
ATOM 1890 O O . MET A 1 239 ? -9.317 -2.027 30.229 1.00 97.56 239 MET A O 1
ATOM 1894 N N . ILE A 1 240 ? -8.585 -1.376 28.207 1.00 96.06 240 ILE A N 1
ATOM 1895 C CA . ILE A 1 240 ? -7.663 -2.499 28.006 1.00 96.06 240 ILE A CA 1
ATOM 1896 C C . ILE A 1 240 ? -6.220 -2.020 27.922 1.00 96.06 240 ILE A C 1
ATOM 1898 O O . ILE A 1 240 ? -5.924 -0.938 27.407 1.00 96.06 240 ILE A O 1
ATOM 1902 N N . TYR A 1 241 ? -5.308 -2.850 28.419 1.00 92.00 241 TYR A N 1
ATOM 1903 C CA . TYR A 1 241 ? -3.877 -2.681 28.233 1.00 92.00 241 TYR A CA 1
ATOM 1904 C C . TYR A 1 241 ? -3.399 -3.649 27.153 1.00 92.00 241 TYR A C 1
ATOM 1906 O O . TYR A 1 241 ? -3.329 -4.861 27.369 1.00 92.00 241 TYR A O 1
ATOM 1914 N N . SER A 1 242 ? -3.086 -3.107 25.979 1.00 85.75 242 SER A N 1
ATOM 1915 C CA . SER A 1 242 ? -2.768 -3.900 24.792 1.00 85.75 242 SER A CA 1
ATOM 1916 C C . SER A 1 242 ? -1.401 -4.582 24.883 1.00 85.75 242 SER A C 1
ATOM 1918 O O . SER A 1 242 ? -0.510 -4.195 25.655 1.00 85.75 242 SER A O 1
ATOM 1920 N N . ASN A 1 243 ? -1.175 -5.548 23.992 1.00 80.94 243 ASN A N 1
ATOM 1921 C CA . ASN A 1 243 ? 0.136 -6.165 23.810 1.00 80.94 243 ASN A CA 1
ATOM 1922 C C . ASN A 1 243 ? 1.236 -5.187 23.363 1.00 80.94 243 ASN A C 1
ATOM 1924 O O . ASN A 1 243 ? 2.417 -5.422 23.642 1.00 80.94 243 ASN A O 1
ATOM 1928 N N . HIS A 1 244 ? 0.849 -4.043 22.790 1.00 78.88 244 HIS A N 1
ATOM 1929 C CA . HIS A 1 244 ? 1.731 -2.929 22.436 1.00 78.88 244 HIS A CA 1
ATOM 1930 C C . HIS A 1 244 ? 2.042 -1.990 23.613 1.00 78.88 244 HIS A C 1
ATOM 1932 O O . HIS A 1 244 ? 2.626 -0.925 23.416 1.00 78.88 244 HIS A O 1
ATOM 1938 N N . LYS A 1 245 ? 1.714 -2.395 24.849 1.00 82.56 245 LYS A N 1
ATOM 1939 C CA . LYS A 1 245 ? 2.032 -1.673 26.092 1.00 82.56 245 LYS A CA 1
ATOM 1940 C C . LYS A 1 245 ? 1.347 -0.303 26.208 1.00 82.56 245 LYS A C 1
ATOM 1942 O O . LYS A 1 245 ? 1.886 0.607 26.847 1.00 82.56 245 LYS A O 1
ATOM 1947 N N . SER A 1 246 ? 0.152 -0.166 25.642 1.00 86.75 246 SER A N 1
ATOM 1948 C CA . SER A 1 246 ? -0.650 1.061 25.655 1.00 86.75 246 SER A CA 1
ATOM 1949 C C . SER A 1 246 ? -2.057 0.817 26.203 1.00 86.75 246 SER A C 1
ATOM 1951 O O . SER A 1 246 ? -2.624 -0.256 26.005 1.00 86.75 246 SER A O 1
ATOM 1953 N N . TRP A 1 247 ? -2.610 1.821 26.890 1.00 92.75 247 TRP A N 1
ATOM 1954 C CA . TRP A 1 247 ? -4.014 1.841 27.306 1.00 92.75 247 TRP A CA 1
ATOM 1955 C C . TRP A 1 247 ? -4.896 2.414 26.197 1.00 92.75 247 TRP A C 1
ATOM 1957 O O . TRP A 1 247 ? -4.543 3.438 25.603 1.00 92.75 247 TRP A O 1
ATOM 1967 N N . GLY A 1 248 ? -6.041 1.773 25.978 1.00 94.44 248 GLY A N 1
ATOM 1968 C CA . GLY A 1 248 ? -7.064 2.177 25.018 1.00 94.44 248 GLY A CA 1
ATOM 1969 C C . GLY A 1 248 ? -8.385 1.450 25.270 1.00 94.44 248 GLY A C 1
ATOM 1970 O O . GLY A 1 248 ? -8.571 0.835 26.324 1.00 94.44 248 GLY A O 1
ATOM 1971 N N . PHE A 1 249 ? -9.283 1.519 24.293 1.00 96.62 249 PHE A N 1
ATOM 1972 C CA . PHE A 1 249 ? -10.562 0.807 24.310 1.00 96.62 249 PHE A CA 1
ATOM 1973 C C . PHE A 1 249 ? -10.468 -0.534 23.574 1.00 96.62 249 PHE A C 1
ATOM 1975 O O . PHE A 1 249 ? -9.621 -0.647 22.679 1.00 96.62 249 PHE A O 1
ATOM 1982 N N . PRO A 1 250 ? -11.322 -1.519 23.920 1.00 96.31 250 PRO A N 1
ATOM 1983 C CA . PRO A 1 250 ? -11.369 -2.786 23.206 1.00 96.31 250 PRO A CA 1
ATOM 1984 C C . PRO A 1 250 ? -11.716 -2.592 21.730 1.00 96.31 250 PRO A C 1
ATOM 1986 O O . PRO A 1 250 ? -12.677 -1.874 21.421 1.00 96.31 250 PRO A O 1
ATOM 1989 N N . LYS A 1 251 ? -10.916 -3.176 20.835 1.00 93.75 251 LYS A N 1
ATOM 1990 C CA . LYS A 1 251 ? -11.052 -3.029 19.378 1.00 93.75 251 LYS A CA 1
ATOM 1991 C C . LYS A 1 251 ? -10.151 -4.002 18.614 1.00 93.75 251 LYS A C 1
ATOM 1993 O O . LYS A 1 251 ? -8.996 -4.201 18.989 1.00 93.75 251 LYS A O 1
ATOM 1998 N N . GLY A 1 252 ? -10.580 -4.372 17.413 1.00 90.88 252 GLY A N 1
ATOM 1999 C CA . GLY A 1 252 ? -9.744 -5.126 16.482 1.00 90.88 252 GLY A CA 1
ATOM 2000 C C . GLY A 1 252 ? -10.175 -4.993 15.030 1.00 90.88 252 GLY A C 1
ATOM 2001 O O . GLY A 1 252 ? -10.879 -4.049 14.664 1.00 90.88 252 GLY A O 1
ATOM 2002 N N . HIS A 1 253 ? -9.630 -5.861 14.183 1.00 88.69 253 HIS A N 1
ATOM 2003 C CA . HIS A 1 253 ? -9.720 -5.734 12.730 1.00 88.69 253 HIS A CA 1
A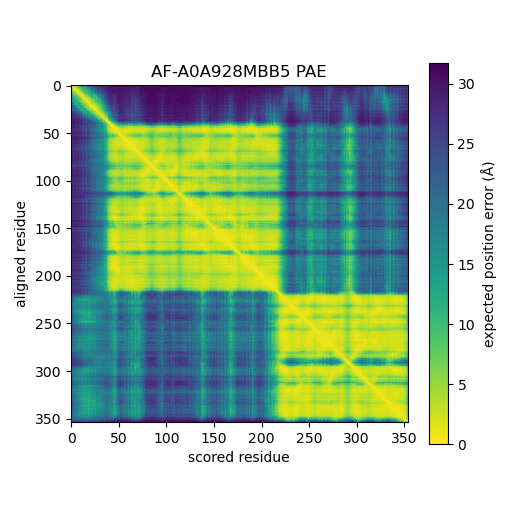TOM 2004 C C . HIS A 1 253 ? -11.113 -6.117 12.236 1.00 88.69 253 HIS A C 1
ATOM 2006 O O . HIS A 1 253 ? -11.708 -7.069 12.732 1.00 88.69 253 HIS A O 1
ATOM 2012 N N . LEU A 1 254 ? -11.604 -5.411 11.216 1.00 87.81 254 LEU A N 1
ATOM 2013 C CA . LEU A 1 254 ? -12.774 -5.889 10.487 1.00 87.81 254 LEU A CA 1
ATOM 2014 C C . LEU A 1 254 ? -12.395 -7.118 9.665 1.00 87.81 254 LEU A C 1
ATOM 2016 O O . LEU A 1 254 ? -11.402 -7.108 8.928 1.00 87.81 254 LEU A O 1
ATOM 2020 N N . GLU A 1 255 ? -13.228 -8.147 9.739 1.00 85.94 255 GLU A N 1
ATOM 2021 C CA . GLU A 1 255 ? -13.193 -9.239 8.779 1.00 85.94 255 GLU A CA 1
ATOM 2022 C C . GLU A 1 255 ? -13.773 -8.797 7.423 1.00 85.94 255 GLU A C 1
ATOM 2024 O O . GLU A 1 255 ? -14.450 -7.771 7.286 1.00 85.94 255 GLU A O 1
ATOM 2029 N N . ARG A 1 256 ? -13.483 -9.559 6.362 1.00 77.56 256 ARG A N 1
ATOM 2030 C CA . ARG A 1 256 ? -13.890 -9.190 4.999 1.00 77.56 256 ARG A CA 1
ATOM 2031 C C . ARG A 1 256 ? -15.418 -9.149 4.883 1.00 77.56 256 ARG A C 1
ATOM 2033 O O . ARG A 1 256 ? -16.066 -10.188 4.885 1.00 77.56 256 ARG A O 1
ATOM 2040 N N . GLY A 1 257 ? -15.960 -7.950 4.673 1.00 80.69 257 GLY A N 1
ATOM 2041 C CA . GLY A 1 257 ? -17.403 -7.724 4.536 1.00 80.69 257 GLY A CA 1
ATOM 2042 C C . GLY A 1 257 ? -18.159 -7.669 5.866 1.00 80.69 257 GLY A C 1
ATOM 2043 O O . GLY A 1 257 ? -19.386 -7.627 5.850 1.00 80.69 257 GLY A O 1
ATOM 2044 N N . GLU A 1 258 ? -17.452 -7.668 7.000 1.00 90.06 258 GLU A N 1
ATOM 2045 C CA . GLU A 1 258 ? -18.056 -7.569 8.326 1.00 90.06 258 GLU A CA 1
ATOM 2046 C C . GLU A 1 258 ? -18.596 -6.156 8.589 1.00 90.06 258 GLU A C 1
ATOM 2048 O O . GLU A 1 258 ? -17.946 -5.148 8.300 1.00 90.06 258 GLU A O 1
ATOM 2053 N N . ASP A 1 259 ? -19.797 -6.080 9.160 1.00 91.75 259 ASP A N 1
ATOM 2054 C CA . ASP A 1 259 ? -20.374 -4.821 9.622 1.00 91.75 259 ASP A CA 1
ATOM 2055 C C . ASP A 1 259 ? -19.582 -4.272 10.832 1.00 91.75 259 ASP A C 1
ATOM 2057 O O . ASP A 1 259 ? -19.353 -5.015 11.793 1.00 91.75 259 ASP A O 1
ATOM 2061 N N . PRO A 1 260 ? -19.199 -2.977 10.862 1.00 94.19 260 PRO A N 1
ATOM 2062 C CA . PRO A 1 260 ? -18.416 -2.422 11.965 1.00 94.19 260 PRO A CA 1
ATOM 2063 C C . PRO A 1 260 ? -19.058 -2.597 13.350 1.00 94.19 260 PRO A C 1
ATOM 2065 O O . PRO A 1 260 ? -18.347 -2.767 14.339 1.00 94.19 260 PRO A O 1
ATOM 2068 N N . ALA A 1 261 ? -20.391 -2.558 13.459 1.00 95.75 261 ALA A N 1
ATOM 2069 C CA . ALA A 1 261 ? -21.065 -2.746 14.741 1.00 95.75 261 ALA A CA 1
ATOM 2070 C C . ALA A 1 261 ? -21.014 -4.217 15.192 1.00 95.75 261 ALA A C 1
ATOM 2072 O O . ALA A 1 261 ? -20.915 -4.494 16.391 1.00 95.75 261 ALA A O 1
ATOM 2073 N N . ALA A 1 262 ? -21.064 -5.164 14.247 1.00 95.56 262 ALA A N 1
ATOM 2074 C CA . ALA A 1 262 ? -20.830 -6.582 14.514 1.00 95.56 262 ALA A CA 1
ATOM 2075 C C . ALA A 1 262 ? -19.393 -6.838 14.991 1.00 95.56 262 ALA A C 1
ATOM 2077 O O . ALA A 1 262 ? -19.223 -7.422 16.064 1.00 95.56 262 ALA A O 1
ATOM 2078 N N . ALA A 1 263 ? -18.402 -6.291 14.280 1.00 95.50 263 ALA A N 1
ATOM 2079 C CA . ALA A 1 263 ? -16.992 -6.369 14.654 1.00 95.50 263 ALA A CA 1
ATOM 2080 C C . ALA A 1 263 ? -16.749 -5.813 16.068 1.00 95.50 263 ALA A C 1
ATOM 2082 O O . ALA A 1 263 ? -16.160 -6.485 16.908 1.00 95.50 263 ALA A O 1
ATOM 2083 N N . ALA A 1 264 ? -17.298 -4.636 16.400 1.00 97.19 264 ALA A N 1
ATOM 2084 C CA . ALA A 1 264 ? -17.163 -4.054 17.739 1.00 97.19 264 ALA A CA 1
ATOM 2085 C C . ALA A 1 264 ? -17.688 -4.975 18.859 1.00 97.19 264 ALA A C 1
ATOM 2087 O O . ALA A 1 264 ? -17.086 -5.048 19.929 1.00 97.19 264 ALA A O 1
ATOM 2088 N N . ARG A 1 265 ? -18.806 -5.684 18.637 1.00 97.50 265 ARG A N 1
ATOM 2089 C CA . ARG A 1 265 ? -19.357 -6.638 19.618 1.00 97.50 265 ARG A CA 1
ATOM 2090 C C . ARG A 1 265 ? -18.477 -7.876 19.774 1.00 97.50 265 ARG A C 1
ATOM 2092 O O . ARG A 1 265 ? -18.293 -8.324 20.906 1.00 97.50 265 ARG A O 1
ATOM 2099 N N . ARG A 1 266 ? -17.977 -8.418 18.659 1.00 96.62 266 ARG A N 1
ATOM 2100 C CA . ARG A 1 266 ? -17.085 -9.584 18.629 1.00 96.62 266 ARG A CA 1
ATOM 2101 C C . ARG A 1 266 ? -15.782 -9.279 19.366 1.00 96.62 266 ARG A C 1
ATOM 2103 O O . ARG A 1 266 ? -15.491 -9.941 20.354 1.00 96.62 266 ARG A O 1
ATOM 2110 N N . GLU A 1 267 ? -15.099 -8.208 18.976 1.00 96.56 267 GLU A N 1
ATOM 2111 C CA . GLU A 1 267 ? -13.802 -7.796 19.529 1.00 96.56 267 GLU A CA 1
ATOM 2112 C C . GLU A 1 267 ? -13.870 -7.511 21.035 1.00 96.56 267 GLU A C 1
ATOM 2114 O O . GLU A 1 267 ? -13.053 -7.997 21.810 1.00 96.56 267 GLU A O 1
ATOM 2119 N N . VAL A 1 268 ? -14.899 -6.791 21.502 1.00 97.56 268 VAL A N 1
ATOM 2120 C CA . VAL A 1 268 ? -15.066 -6.536 22.945 1.00 97.56 268 VAL A CA 1
ATOM 2121 C C . VAL A 1 268 ? -15.250 -7.844 23.719 1.00 97.56 268 VAL A C 1
ATOM 2123 O O . VAL A 1 268 ? -14.701 -7.993 24.816 1.00 97.56 268 VAL A O 1
ATOM 2126 N N . PHE A 1 269 ? -16.010 -8.793 23.169 1.00 96.81 269 PHE A N 1
ATOM 2127 C CA . PHE A 1 269 ? -16.223 -10.088 23.804 1.00 96.81 269 PHE A CA 1
ATOM 2128 C C . PHE A 1 269 ? -14.950 -10.943 23.798 1.00 96.81 269 PHE A C 1
ATOM 2130 O O . PHE A 1 269 ? -14.617 -11.518 24.832 1.00 96.81 269 PHE A O 1
ATOM 2137 N N . GLU A 1 270 ? -14.225 -10.985 22.682 1.00 94.44 270 GLU A N 1
ATOM 2138 C CA . GLU A 1 270 ? -12.962 -11.714 22.538 1.00 94.44 270 GLU A CA 1
ATOM 2139 C C . GLU A 1 270 ? -11.885 -11.162 23.475 1.00 94.44 270 GLU A C 1
ATOM 2141 O O . GLU A 1 270 ? -11.276 -11.923 24.219 1.00 94.44 270 GLU A O 1
ATOM 2146 N N . GLU A 1 271 ? -11.697 -9.844 23.541 1.00 95.56 271 GLU A N 1
ATOM 2147 C CA . GLU A 1 271 ? -10.644 -9.253 24.370 1.00 95.56 271 GLU A CA 1
ATOM 2148 C C . GLU A 1 271 ? -10.969 -9.289 25.873 1.00 95.56 271 GLU A C 1
ATOM 2150 O O . GLU A 1 271 ? -10.056 -9.363 26.701 1.00 95.56 271 GLU A O 1
ATOM 2155 N N . THR A 1 272 ? -12.251 -9.196 26.256 1.00 96.56 272 THR A N 1
ATOM 2156 C CA . THR A 1 272 ? -12.631 -8.885 27.652 1.00 96.56 272 THR A CA 1
ATOM 2157 C C . THR A 1 272 ? -13.676 -9.802 28.286 1.00 96.56 272 THR A C 1
ATOM 2159 O O . THR A 1 272 ? -13.924 -9.692 29.492 1.00 96.56 272 THR A O 1
ATOM 2162 N N . GLY A 1 273 ? -14.322 -10.675 27.510 1.00 95.75 273 GLY A N 1
ATOM 2163 C CA . GLY A 1 273 ? -15.426 -11.530 27.961 1.00 95.75 273 GLY A CA 1
ATOM 2164 C C . GLY A 1 273 ? -16.754 -10.796 28.202 1.00 95.75 273 GLY A C 1
ATOM 2165 O O . GLY A 1 273 ? -17.736 -11.415 28.625 1.00 95.75 273 GLY A O 1
ATOM 2166 N N . ILE A 1 274 ? -16.818 -9.485 27.944 1.00 97.81 274 ILE A N 1
ATOM 2167 C CA . ILE A 1 274 ? -18.012 -8.663 28.168 1.00 97.81 274 ILE A CA 1
ATOM 2168 C C . ILE A 1 274 ? -18.894 -8.652 26.920 1.00 97.81 274 ILE A C 1
ATOM 2170 O O . ILE A 1 274 ? -18.449 -8.324 25.824 1.00 97.81 274 ILE A O 1
ATOM 2174 N N . ARG A 1 275 ? -20.183 -8.957 27.093 1.00 97.75 275 ARG A N 1
ATOM 2175 C CA . ARG A 1 275 ? -21.198 -8.752 26.053 1.00 97.75 275 ARG A CA 1
ATOM 2176 C C . ARG A 1 275 ? -21.832 -7.385 26.220 1.00 97.75 275 ARG A C 1
ATOM 2178 O O . ARG A 1 275 ? -22.224 -7.013 27.329 1.00 97.75 275 ARG A O 1
ATOM 2185 N N . ILE A 1 276 ? -21.992 -6.683 25.107 1.00 98.00 276 ILE A N 1
ATOM 2186 C CA . ILE A 1 276 ? -22.423 -5.289 25.098 1.00 98.00 276 ILE A CA 1
ATOM 2187 C C . ILE A 1 276 ? -23.715 -5.059 24.317 1.00 98.00 276 ILE A C 1
ATOM 2189 O O . ILE A 1 276 ? -24.049 -5.805 23.397 1.00 98.00 276 ILE A O 1
ATOM 2193 N N . GLU A 1 277 ? -24.416 -3.993 24.684 1.00 96.81 277 GLU A N 1
ATOM 2194 C CA . GLU A 1 277 ? -25.481 -3.369 23.900 1.00 96.81 277 GLU A CA 1
ATOM 2195 C C . GLU A 1 277 ? -24.958 -2.037 23.359 1.00 96.81 277 GLU A C 1
ATOM 2197 O O . GLU A 1 277 ? -24.462 -1.214 24.128 1.00 96.81 277 GLU A O 1
ATOM 2202 N N . LEU A 1 278 ? -25.034 -1.825 22.044 1.00 97.06 278 LEU A N 1
ATOM 2203 C CA . LEU A 1 278 ? -24.613 -0.561 21.443 1.00 97.06 278 LEU A CA 1
ATOM 2204 C C . LEU A 1 278 ? -25.725 0.477 21.585 1.00 97.06 278 LEU A C 1
ATOM 2206 O O . LEU A 1 278 ? -26.892 0.184 21.356 1.00 97.06 278 LEU A O 1
ATOM 2210 N N . LEU A 1 279 ? -25.344 1.703 21.926 1.00 94.12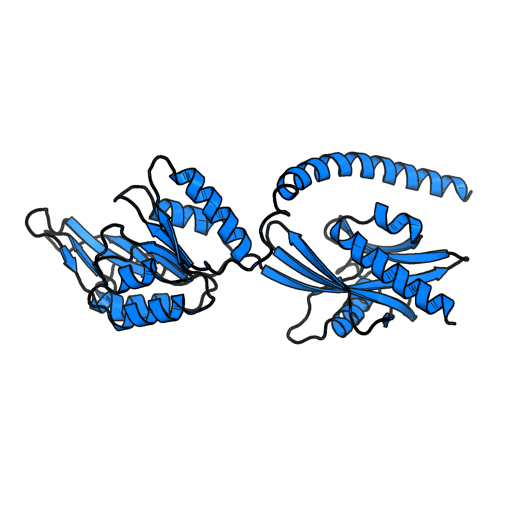 279 LEU A N 1
ATOM 2211 C CA . LEU A 1 279 ? -26.259 2.828 22.131 1.00 94.12 279 LEU A CA 1
ATOM 2212 C C . LEU A 1 279 ? -26.546 3.626 20.853 1.00 94.12 279 LEU A C 1
ATOM 2214 O O . LEU A 1 279 ? -27.326 4.574 20.881 1.00 94.12 279 LEU A O 1
ATOM 2218 N N . SER A 1 280 ? -25.876 3.283 19.755 1.00 89.12 280 SER A N 1
ATOM 2219 C CA . SER A 1 280 ? -25.996 3.945 18.461 1.00 89.12 280 SER A CA 1
ATOM 2220 C C . SER A 1 280 ? -25.749 2.939 17.345 1.00 89.12 280 SER A C 1
ATOM 2222 O O . SER A 1 280 ? -24.805 2.151 17.425 1.00 89.12 280 SER A O 1
ATOM 2224 N N . ASP A 1 281 ? -26.538 3.034 16.275 1.00 81.94 281 ASP A N 1
ATOM 2225 C CA . ASP A 1 281 ? -26.340 2.261 15.043 1.00 81.94 281 ASP A CA 1
ATOM 2226 C C . ASP A 1 281 ? -25.123 2.748 14.243 1.00 81.94 281 ASP A C 1
ATOM 2228 O O . ASP A 1 281 ? -24.598 2.040 13.386 1.00 81.94 281 ASP A O 1
ATOM 2232 N N . ARG A 1 282 ? -24.651 3.972 14.515 1.00 85.62 282 ARG A N 1
ATOM 2233 C CA . ARG A 1 282 ? -23.466 4.560 13.879 1.00 85.62 282 ARG A CA 1
ATOM 2234 C C . ARG A 1 282 ? -22.369 4.797 14.905 1.00 85.62 282 ARG A C 1
ATOM 2236 O O . ARG A 1 282 ? -22.593 5.481 15.904 1.00 85.62 282 ARG A O 1
ATOM 2243 N N . GLY A 1 283 ? -21.184 4.263 14.631 1.00 87.56 283 GLY A N 1
ATOM 2244 C CA . GLY A 1 283 ? -19.977 4.536 15.406 1.00 87.56 283 GLY A CA 1
ATOM 2245 C C . GLY A 1 283 ? -19.304 5.837 14.969 1.00 87.56 283 GLY A C 1
ATOM 2246 O O . GLY A 1 283 ? -19.444 6.272 13.824 1.00 87.56 283 GLY A O 1
ATOM 2247 N N . PHE A 1 284 ? -18.538 6.440 15.871 1.00 91.00 284 PHE A N 1
ATOM 2248 C CA . PHE A 1 284 ? -17.634 7.539 15.553 1.00 91.00 284 PHE A CA 1
ATOM 2249 C C . PHE A 1 284 ? -16.417 6.988 14.805 1.00 91.00 284 PHE A C 1
ATOM 2251 O O . PHE A 1 284 ? -15.721 6.112 15.319 1.00 91.00 284 PHE A O 1
ATOM 2258 N N . ALA A 1 285 ? -16.157 7.486 13.596 1.00 88.19 285 ALA A N 1
ATOM 2259 C CA . ALA A 1 285 ? -14.986 7.099 12.817 1.00 88.19 285 ALA A CA 1
ATOM 2260 C C . ALA A 1 285 ? -13.798 8.003 13.173 1.00 88.19 285 ALA A C 1
ATOM 2262 O O . ALA A 1 285 ? -13.774 9.173 12.799 1.00 88.19 285 ALA A O 1
ATOM 2263 N N . ALA A 1 286 ? -12.819 7.449 13.884 1.00 83.44 286 ALA A N 1
ATOM 2264 C CA . ALA A 1 286 ? -11.545 8.102 14.151 1.00 83.44 286 ALA A CA 1
ATOM 2265 C C . ALA A 1 286 ? -10.494 7.630 13.146 1.00 83.44 286 ALA A C 1
ATOM 2267 O O . ALA A 1 286 ? -10.341 6.430 12.914 1.00 83.44 286 ALA A O 1
ATOM 2268 N N . GLU A 1 287 ? -9.739 8.566 12.579 1.00 77.75 287 GLU A N 1
ATOM 2269 C CA . GLU A 1 287 ? -8.588 8.252 11.738 1.00 77.75 287 GLU A CA 1
ATOM 2270 C C . GLU A 1 287 ? -7.296 8.466 12.526 1.00 77.75 287 GLU A C 1
ATOM 2272 O O . GLU A 1 287 ? -6.990 9.575 12.959 1.00 77.75 287 GLU A O 1
ATOM 2277 N N . ALA A 1 288 ? -6.516 7.399 12.689 1.00 65.31 288 ALA A N 1
ATOM 2278 C CA . ALA A 1 288 ? -5.178 7.455 13.257 1.00 65.31 288 ALA A CA 1
ATOM 2279 C C . ALA A 1 288 ? -4.148 7.249 12.143 1.00 65.31 288 ALA A C 1
ATOM 2281 O O . ALA A 1 288 ? -4.049 6.184 11.525 1.00 65.31 288 ALA A O 1
ATOM 2282 N N . ALA A 1 289 ? -3.362 8.287 11.875 1.00 56.25 289 ALA A N 1
ATOM 2283 C CA . ALA A 1 289 ? -2.293 8.251 10.891 1.00 56.25 289 ALA A CA 1
ATOM 2284 C C . ALA A 1 289 ? -0.975 7.848 11.565 1.00 56.25 289 ALA A C 1
ATOM 2286 O O . ALA A 1 289 ? -0.199 8.698 11.983 1.00 56.25 289 ALA A O 1
ATOM 2287 N N . LEU A 1 290 ? -0.686 6.550 11.622 1.00 58.47 290 LEU A N 1
ATOM 2288 C CA . LEU A 1 290 ? 0.623 6.063 12.055 1.00 58.47 290 LEU A CA 1
ATOM 2289 C C . LEU A 1 290 ? 1.642 6.156 10.905 1.00 58.47 290 LEU A C 1
ATOM 2291 O O . LEU A 1 290 ? 1.293 6.241 9.723 1.00 58.47 290 LEU A O 1
ATOM 2295 N N . LEU A 1 291 ? 2.934 6.102 11.247 1.00 52.41 291 LEU A N 1
ATOM 2296 C CA . LEU A 1 291 ? 4.044 6.193 10.284 1.00 52.41 291 LEU A CA 1
ATOM 2297 C C . LEU A 1 291 ? 3.977 5.154 9.147 1.00 52.41 291 LEU A C 1
ATOM 2299 O O . LEU A 1 291 ? 4.507 5.413 8.070 1.00 52.41 291 LEU A O 1
ATOM 2303 N N . ARG A 1 292 ? 3.350 3.989 9.374 1.00 50.84 292 ARG A N 1
ATOM 2304 C CA . ARG A 1 292 ? 3.268 2.869 8.410 1.00 50.84 292 ARG A CA 1
ATOM 2305 C C . ARG A 1 292 ? 1.840 2.456 8.032 1.00 50.84 292 ARG A C 1
ATOM 2307 O O . ARG A 1 292 ? 1.662 1.653 7.121 1.00 50.84 292 ARG A O 1
ATOM 2314 N N . GLU A 1 293 ? 0.829 2.986 8.713 1.00 59.47 293 GLU A N 1
ATOM 2315 C CA . GLU A 1 293 ? -0.567 2.563 8.567 1.00 59.47 293 GLU A CA 1
ATOM 2316 C C . GLU A 1 293 ? -1.494 3.768 8.723 1.00 59.47 293 GLU A C 1
ATOM 2318 O O . GLU A 1 293 ? -1.252 4.651 9.546 1.00 59.47 293 GLU A O 1
ATOM 2323 N N . SER A 1 294 ? -2.566 3.801 7.939 1.00 63.25 294 SER A N 1
ATOM 2324 C CA . SER A 1 294 ? -3.748 4.589 8.272 1.00 63.25 294 SER A CA 1
ATOM 2325 C C . SER A 1 294 ? -4.725 3.625 8.922 1.00 63.25 294 SER A C 1
ATOM 2327 O O . SER A 1 294 ? -5.052 2.588 8.349 1.00 63.25 294 SER A O 1
ATOM 2329 N N . ARG A 1 295 ? -5.154 3.926 10.140 1.00 72.12 295 ARG A N 1
ATOM 2330 C CA . ARG A 1 295 ? -6.202 3.159 10.801 1.00 72.12 295 ARG A CA 1
ATOM 2331 C C . ARG A 1 295 ? -7.460 3.987 10.808 1.00 72.12 295 ARG A C 1
ATOM 2333 O O . ARG A 1 295 ? -7.433 5.115 11.295 1.00 72.12 295 ARG A O 1
ATOM 2340 N N . LYS A 1 296 ? -8.545 3.417 10.307 1.00 83.44 296 LYS A N 1
ATOM 2341 C CA . LYS A 1 296 ? -9.880 3.947 10.540 1.00 83.44 296 LYS A CA 1
ATOM 2342 C C . LYS A 1 296 ? -10.527 3.064 11.590 1.00 83.44 296 LYS A C 1
ATOM 2344 O O . LYS A 1 296 ? -10.667 1.860 11.395 1.00 83.44 296 LYS A O 1
ATOM 2349 N N . ILE A 1 297 ? -10.864 3.654 12.726 1.00 88.75 297 ILE A N 1
ATOM 2350 C CA . ILE A 1 297 ? -11.437 2.937 13.858 1.00 88.75 297 ILE A CA 1
ATOM 2351 C C . ILE A 1 297 ? -12.859 3.438 14.069 1.00 88.75 297 ILE A C 1
ATOM 2353 O O . ILE A 1 297 ? -13.080 4.628 14.282 1.00 88.75 297 ILE A O 1
ATOM 2357 N N . HIS A 1 298 ? -13.819 2.523 14.015 1.00 93.81 298 HIS A N 1
ATOM 2358 C CA . HIS A 1 298 ? -15.211 2.784 14.346 1.00 93.81 298 HIS A CA 1
ATOM 2359 C C . HIS A 1 298 ? -15.449 2.512 15.835 1.00 93.81 298 HIS A C 1
ATOM 2361 O O . HIS A 1 298 ? -15.466 1.359 16.261 1.00 93.81 298 HIS A O 1
ATOM 2367 N N . TYR A 1 299 ? -15.637 3.568 16.625 1.00 96.00 299 TYR A N 1
ATOM 2368 C CA . TYR A 1 299 ? -15.945 3.470 18.051 1.00 96.00 299 TYR A CA 1
ATOM 2369 C C . TYR A 1 299 ? -17.444 3.596 18.306 1.00 96.00 299 TYR A C 1
ATOM 2371 O O . TYR A 1 299 ? -18.064 4.594 17.935 1.00 96.00 299 TYR A O 1
ATOM 2379 N N . PHE A 1 300 ? -18.021 2.615 18.992 1.00 97.75 300 PHE A N 1
ATOM 2380 C CA . PHE A 1 300 ? -19.427 2.635 19.384 1.00 97.75 300 PHE A CA 1
ATOM 2381 C C . PHE A 1 300 ? -19.585 2.910 20.888 1.00 97.75 300 PHE A C 1
ATOM 2383 O O . PHE A 1 300 ? -18.829 2.360 21.691 1.00 97.75 300 PHE A O 1
ATOM 2390 N N . PRO A 1 301 ? -20.564 3.731 21.310 1.00 97.69 301 PRO A N 1
ATOM 2391 C CA . PRO A 1 301 ? -20.920 3.843 22.715 1.00 97.69 301 PRO A CA 1
ATOM 2392 C C . PRO A 1 301 ? -21.700 2.596 23.113 1.00 97.69 301 PRO A C 1
ATOM 2394 O O . PRO A 1 301 ? -22.605 2.183 22.386 1.00 97.69 301 PRO A O 1
ATOM 2397 N N . ALA A 1 302 ? -21.375 1.998 24.253 1.00 97.62 302 ALA A N 1
ATOM 2398 C CA . ALA A 1 302 ? -21.996 0.740 24.633 1.00 97.62 302 ALA A CA 1
ATOM 2399 C C . ALA A 1 302 ? -22.251 0.608 26.135 1.00 97.62 302 ALA A C 1
ATOM 2401 O O . ALA A 1 302 ? -21.570 1.220 26.957 1.00 97.62 302 ALA A O 1
ATOM 2402 N N . LEU A 1 303 ? -23.220 -0.235 26.479 1.00 96.06 303 LEU A N 1
ATOM 2403 C CA . LEU A 1 303 ? -23.531 -0.673 27.836 1.00 96.06 303 LEU A CA 1
ATOM 2404 C C . LEU A 1 303 ? -23.118 -2.123 28.036 1.00 96.06 303 LEU A C 1
ATOM 2406 O O . LEU A 1 303 ? -23.153 -2.928 27.105 1.00 96.06 303 LEU A O 1
ATOM 2410 N N . VAL A 1 304 ? -22.800 -2.477 29.278 1.00 95.69 304 VAL A N 1
ATOM 2411 C CA . VAL A 1 304 ? -22.682 -3.882 29.673 1.00 95.69 304 VAL A CA 1
ATOM 2412 C C . VAL A 1 304 ? -24.060 -4.538 29.628 1.00 95.69 304 VAL A C 1
ATOM 2414 O O . VAL A 1 304 ? -24.973 -4.109 30.327 1.00 95.69 304 VAL A O 1
ATOM 2417 N N . ARG A 1 305 ? -24.188 -5.618 28.853 1.00 94.06 305 ARG A N 1
ATOM 2418 C CA . ARG A 1 305 ? -25.380 -6.476 28.847 1.00 94.06 305 ARG A CA 1
ATOM 2419 C C . ARG A 1 305 ? -25.206 -7.680 29.768 1.00 94.06 305 ARG A C 1
ATOM 2421 O O . ARG A 1 305 ? -26.119 -8.038 30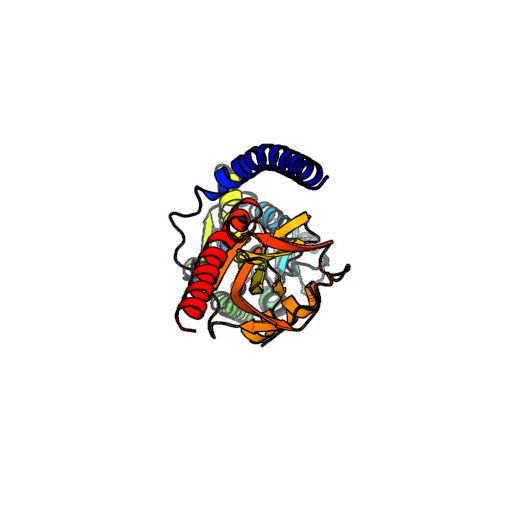.501 1.00 94.06 305 ARG A O 1
ATOM 2428 N N . SER A 1 306 ? -24.058 -8.353 29.684 1.00 94.06 306 SER A N 1
ATOM 2429 C CA . SER A 1 306 ? -23.731 -9.528 30.508 1.00 94.06 306 SER A CA 1
ATOM 2430 C C . SER A 1 306 ? -22.240 -9.871 30.427 1.00 94.06 306 SER A C 1
ATOM 2432 O O . SER A 1 306 ? -21.504 -9.292 29.628 1.00 94.06 306 SER A O 1
ATOM 2434 N N . GLY A 1 307 ? -21.812 -10.854 31.220 1.00 90.38 307 GLY A N 1
ATOM 2435 C CA . GLY A 1 307 ? -20.438 -11.353 31.241 1.00 90.38 307 GLY A CA 1
ATOM 2436 C C . GLY A 1 307 ? -19.664 -10.888 32.470 1.00 90.38 307 GLY A C 1
ATOM 2437 O O . GLY A 1 307 ? -20.064 -9.962 33.175 1.00 90.38 307 GLY A O 1
ATOM 2438 N N . ALA A 1 308 ? -18.551 -11.566 32.727 1.00 91.25 308 ALA A N 1
ATOM 2439 C CA . ALA A 1 308 ? -17.598 -11.204 33.764 1.00 91.25 308 ALA A CA 1
ATOM 2440 C C . ALA A 1 308 ? -16.293 -10.787 33.093 1.00 91.25 308 ALA A C 1
ATOM 2442 O O . ALA A 1 308 ? -15.894 -11.377 32.091 1.00 91.25 308 ALA A O 1
ATOM 2443 N N . LEU A 1 309 ? -15.642 -9.767 33.649 1.00 94.31 309 LEU A N 1
ATOM 2444 C CA . LEU A 1 309 ? -14.415 -9.241 33.073 1.00 94.31 309 LEU A CA 1
ATOM 2445 C C . LEU A 1 309 ? -13.314 -10.303 33.135 1.00 94.31 309 LEU A C 1
ATOM 2447 O O . LEU A 1 309 ? -12.867 -10.675 34.220 1.00 94.31 309 LEU A O 1
ATOM 2451 N N . SER A 1 310 ? -12.884 -10.767 31.968 1.00 93.12 310 SER A N 1
ATOM 2452 C CA . SER A 1 310 ? -11.868 -11.798 31.814 1.00 93.12 310 SER A CA 1
ATOM 2453 C C . SER A 1 310 ? -10.982 -11.433 30.620 1.00 93.12 310 SER A C 1
ATOM 2455 O O . SER A 1 310 ? -11.358 -11.702 29.480 1.00 93.12 310 SER A O 1
ATOM 2457 N N . PRO A 1 311 ? -9.847 -10.742 30.845 1.00 90.19 311 PRO A N 1
ATOM 2458 C CA . PRO A 1 311 ? -8.926 -10.419 29.763 1.00 90.19 311 PRO A CA 1
ATOM 2459 C C . PRO A 1 311 ? -8.335 -11.703 29.181 1.00 90.19 311 PRO A C 1
ATOM 2461 O O . PRO A 1 311 ? -7.806 -12.520 29.936 1.00 90.19 311 PRO A O 1
ATOM 2464 N N . GLN A 1 312 ? -8.382 -11.861 27.858 1.00 87.12 312 GLN A N 1
ATOM 2465 C CA . GLN A 1 312 ? -7.769 -13.010 27.192 1.00 87.12 312 GLN A CA 1
ATOM 2466 C C . GLN A 1 312 ? -6.256 -12.790 27.032 1.00 87.12 312 GLN A C 1
ATOM 2468 O O . GLN A 1 312 ? -5.867 -11.901 26.272 1.00 87.12 312 GLN A O 1
ATOM 2473 N N . PRO A 1 313 ? -5.380 -13.591 27.683 1.00 71.31 313 PRO A N 1
ATOM 2474 C CA . PRO A 1 313 ? -3.930 -13.347 27.715 1.00 71.31 313 PRO A CA 1
ATOM 2475 C C . PRO A 1 313 ? -3.209 -13.402 26.354 1.00 71.31 313 PRO A C 1
ATOM 2477 O O . PRO A 1 313 ? -2.033 -13.045 26.284 1.00 71.31 313 PRO A O 1
ATOM 2480 N N . GLY A 1 314 ? -3.889 -13.845 25.288 1.00 74.44 314 GLY A N 1
ATOM 2481 C CA . GLY A 1 314 ? -3.409 -13.781 23.902 1.00 74.44 314 GLY A CA 1
ATOM 2482 C C . GLY A 1 314 ? -3.708 -12.449 23.204 1.00 74.44 314 GLY A C 1
ATOM 2483 O O . GLY A 1 314 ? -2.873 -11.964 22.443 1.00 74.44 314 GLY A O 1
ATOM 2484 N N . GLU A 1 315 ? -4.832 -11.815 23.533 1.00 79.12 315 GLU A N 1
ATOM 2485 C CA . GLU A 1 315 ? -5.303 -10.587 22.881 1.00 79.12 315 GLU A CA 1
ATOM 2486 C C . GLU A 1 315 ? -4.852 -9.333 23.642 1.00 79.12 315 GLU A C 1
ATOM 2488 O O . GLU A 1 315 ? -4.232 -8.414 23.094 1.00 79.12 315 GLU A O 1
ATOM 2493 N N . VAL A 1 316 ? -5.078 -9.324 24.959 1.00 87.25 316 VAL A N 1
ATOM 2494 C CA . VAL A 1 316 ? -4.806 -8.178 25.831 1.00 87.25 316 VAL A CA 1
ATOM 2495 C C . VAL A 1 316 ? -4.078 -8.603 27.101 1.00 87.25 316 VAL A C 1
ATOM 2497 O 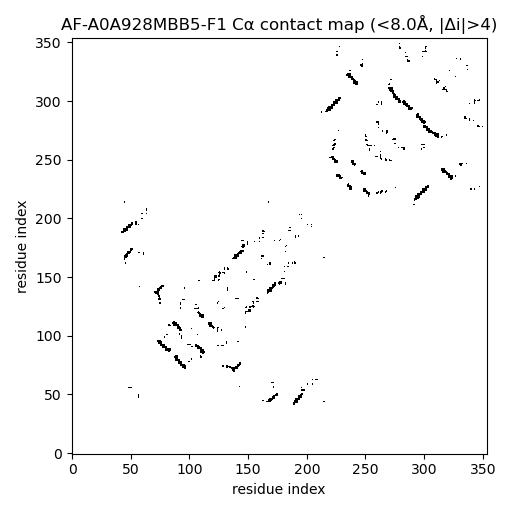O . VAL A 1 316 ? -4.253 -9.694 27.635 1.00 87.25 316 VAL A O 1
ATOM 2500 N N . ARG A 1 317 ? -3.252 -7.704 27.640 1.00 89.75 317 ARG A N 1
ATOM 2501 C CA . ARG A 1 317 ? -2.475 -7.972 28.861 1.00 89.75 317 ARG A CA 1
ATOM 2502 C C . ARG A 1 317 ? -3.271 -7.733 30.135 1.00 89.75 317 ARG A C 1
ATOM 2504 O O . ARG A 1 317 ? -2.930 -8.284 31.177 1.00 89.75 317 ARG A O 1
ATOM 2511 N N . ALA A 1 318 ? -4.258 -6.845 30.073 1.00 92.12 318 ALA A N 1
ATOM 2512 C CA . ALA A 1 318 ? -5.160 -6.538 31.172 1.00 92.12 318 ALA A CA 1
ATOM 2513 C C . ALA A 1 318 ? -6.424 -5.857 30.645 1.00 92.12 318 ALA A C 1
ATOM 2515 O O . ALA A 1 318 ? -6.390 -5.189 29.611 1.00 92.12 318 ALA A O 1
ATOM 2516 N N . ALA A 1 319 ? -7.502 -5.965 31.412 1.00 95.06 319 ALA A N 1
ATOM 2517 C CA . ALA A 1 319 ? -8.714 -5.187 31.233 1.00 95.06 319 ALA A CA 1
ATOM 2518 C C . ALA A 1 319 ? -9.156 -4.668 32.607 1.00 95.06 319 ALA A C 1
ATOM 2520 O O . ALA A 1 319 ? -9.127 -5.409 33.591 1.00 95.06 319 ALA A O 1
ATOM 2521 N N . GLU A 1 320 ? -9.514 -3.389 32.693 1.00 96.31 320 GLU A N 1
ATOM 2522 C CA . GLU A 1 320 ? -9.867 -2.718 33.943 1.00 96.31 320 GLU A CA 1
ATOM 2523 C C . GLU A 1 320 ? -11.005 -1.716 33.735 1.00 96.31 320 GLU A C 1
ATOM 2525 O O . GLU A 1 320 ? -11.063 -1.007 32.732 1.00 96.31 320 GLU A O 1
ATOM 2530 N N . TRP A 1 321 ? -11.876 -1.604 34.735 1.00 97.38 321 TRP A N 1
ATOM 2531 C CA . TRP A 1 321 ? -12.857 -0.527 34.814 1.00 97.38 321 TRP A CA 1
ATOM 2532 C C . TRP A 1 321 ? -12.211 0.719 35.414 1.00 97.38 321 TRP A C 1
ATOM 2534 O O . TRP A 1 321 ? -11.680 0.670 36.524 1.00 97.38 321 TRP A O 1
ATOM 2544 N N . GLN A 1 322 ? -12.271 1.833 34.692 1.00 97.50 322 GLN A N 1
ATOM 2545 C CA . GLN A 1 322 ? -11.707 3.115 35.109 1.00 97.50 322 GLN A CA 1
ATOM 2546 C C . GLN A 1 322 ? -12.814 4.144 35.288 1.00 97.50 322 GLN A C 1
ATOM 2548 O O . GLN A 1 322 ? -13.788 4.146 34.542 1.00 97.50 322 GLN A O 1
ATOM 2553 N N . ASP A 1 323 ? -12.660 5.034 36.265 1.00 96.56 323 ASP A N 1
ATOM 2554 C CA . ASP A 1 323 ? -13.548 6.189 36.411 1.00 96.56 323 ASP A CA 1
ATOM 2555 C C . ASP A 1 323 ? -13.509 7.015 35.115 1.00 96.56 323 ASP A C 1
ATOM 2557 O O . ASP A 1 323 ? -12.424 7.368 34.637 1.00 96.56 323 ASP A O 1
ATOM 2561 N N . ALA A 1 324 ? -14.678 7.313 34.537 1.00 94.69 324 ALA A N 1
ATOM 2562 C CA . ALA A 1 324 ? -14.782 8.056 33.283 1.00 94.69 324 ALA A CA 1
ATOM 2563 C C . ALA A 1 324 ? -14.071 9.422 33.354 1.00 94.69 324 ALA A C 1
ATOM 2565 O O . ALA A 1 324 ? -13.582 9.921 32.341 1.00 94.69 324 ALA A O 1
ATOM 2566 N N . GLN A 1 325 ? -13.944 10.009 34.549 1.00 94.00 325 GLN A N 1
ATOM 2567 C CA . GLN A 1 325 ? -13.220 11.265 34.751 1.00 94.00 325 GLN A CA 1
ATOM 2568 C C . GLN A 1 325 ? -11.708 11.140 34.497 1.00 94.00 325 GLN A C 1
ATOM 2570 O O . GLN A 1 325 ? -11.071 12.119 34.115 1.00 94.00 325 GLN A O 1
ATOM 2575 N N . CYS A 1 326 ? -11.130 9.946 34.661 1.00 93.31 326 CYS A N 1
ATOM 2576 C CA . CYS A 1 326 ? -9.690 9.703 34.539 1.00 93.31 326 CYS A CA 1
ATOM 2577 C C . CYS A 1 326 ? -9.272 9.125 33.176 1.00 93.31 326 CYS A C 1
ATOM 2579 O O . CYS A 1 326 ? -8.083 9.109 32.859 1.00 93.31 326 CYS A O 1
ATOM 2581 N N . VAL A 1 327 ? -10.217 8.654 32.354 1.00 94.00 327 VAL A N 1
ATOM 2582 C CA . VAL A 1 327 ? -9.930 7.930 31.098 1.00 94.00 327 VAL A CA 1
ATOM 2583 C C . VAL A 1 327 ? -9.015 8.718 30.159 1.00 94.00 327 VAL A C 1
ATOM 2585 O O . VAL A 1 327 ? -8.027 8.174 29.665 1.00 94.00 327 VAL A O 1
ATOM 2588 N N . LYS A 1 328 ? -9.273 10.018 29.969 1.00 93.00 328 LYS A N 1
ATOM 2589 C CA . LYS A 1 328 ? -8.481 10.876 29.068 1.00 93.00 328 LYS A CA 1
ATOM 2590 C C . LYS A 1 328 ? -6.999 10.953 29.443 1.00 93.00 328 LYS A C 1
ATOM 2592 O O . LYS A 1 328 ? -6.153 11.127 28.573 1.00 93.00 328 LYS A O 1
ATOM 2597 N N . GLU A 1 329 ? -6.672 10.810 30.726 1.00 89.44 329 GLU A N 1
ATOM 2598 C CA . GLU A 1 329 ? -5.287 10.827 31.211 1.00 89.44 329 GLU A CA 1
ATOM 2599 C C . GLU A 1 329 ? -4.571 9.488 30.979 1.00 89.44 329 GLU A C 1
ATOM 2601 O O . GLU A 1 329 ? -3.339 9.438 30.876 1.00 89.44 329 GLU A O 1
ATOM 2606 N N . LEU A 1 330 ? -5.341 8.401 30.882 1.00 88.69 330 LEU A N 1
ATOM 2607 C CA . LEU A 1 330 ? -4.839 7.048 30.659 1.00 88.69 330 LEU A CA 1
ATOM 2608 C C . LEU A 1 330 ? -4.578 6.771 29.177 1.00 88.69 330 LEU A C 1
ATOM 2610 O O . LEU A 1 330 ? -3.582 6.110 28.862 1.00 88.69 330 LEU A O 1
ATOM 2614 N N . LEU A 1 331 ? -5.423 7.302 28.285 1.00 88.81 331 LEU A N 1
ATOM 2615 C CA . LEU A 1 331 ? -5.342 7.071 26.841 1.00 88.81 331 LEU A CA 1
ATOM 2616 C C . LEU A 1 331 ? -3.930 7.314 26.295 1.00 88.81 331 LEU A C 1
ATOM 2618 O O . LEU A 1 331 ? -3.241 8.295 26.612 1.00 88.81 331 LEU A O 1
ATOM 2622 N N . TYR A 1 332 ? -3.444 6.356 25.508 1.00 84.06 332 TYR A N 1
ATOM 2623 C CA . TYR A 1 332 ? -2.144 6.476 24.859 1.00 84.06 332 TYR A CA 1
ATOM 2624 C C . TYR A 1 332 ? -2.206 7.392 23.638 1.00 84.06 332 TYR A C 1
ATOM 2626 O O . TYR A 1 332 ? -1.381 8.302 23.537 1.00 84.06 332 TYR A O 1
ATOM 2634 N N . PHE A 1 333 ? -3.188 7.160 22.769 1.00 79.44 333 PHE A N 1
ATOM 2635 C CA . PHE A 1 333 ? -3.430 7.918 21.549 1.00 79.44 333 PHE A CA 1
ATOM 2636 C C . PHE A 1 333 ? -4.351 9.104 21.841 1.00 79.44 333 PHE A C 1
ATOM 2638 O O . PHE A 1 333 ? -5.308 8.983 22.607 1.00 79.44 333 PHE A O 1
ATOM 2645 N N . ARG A 1 334 ? -4.042 10.272 21.269 1.00 80.31 334 ARG A N 1
ATOM 2646 C CA . ARG A 1 334 ? -4.884 11.470 21.445 1.00 80.31 334 ARG A CA 1
ATOM 2647 C C . ARG A 1 334 ? -6.171 11.365 20.637 1.00 80.31 334 ARG A C 1
ATOM 2649 O O . ARG A 1 334 ? -7.182 11.931 21.027 1.00 80.31 334 ARG A O 1
ATOM 2656 N N . GLU A 1 335 ? -6.113 10.617 19.549 1.00 81.94 335 GLU A N 1
ATOM 2657 C CA . GLU A 1 335 ? -7.186 10.350 18.601 1.00 81.94 335 GLU A CA 1
ATOM 2658 C C . GLU A 1 335 ? -8.347 9.585 19.253 1.00 81.94 335 GLU A C 1
ATOM 2660 O O . GLU A 1 335 ? -9.476 9.683 18.789 1.00 81.94 335 GLU A O 1
ATOM 2665 N N . ASP A 1 336 ? -8.097 8.885 20.365 1.00 88.69 336 ASP A N 1
ATOM 2666 C CA . ASP A 1 336 ? -9.120 8.170 21.135 1.00 88.69 336 ASP A CA 1
ATOM 2667 C C . ASP A 1 336 ? -9.925 9.100 22.073 1.00 88.69 336 ASP A C 1
ATOM 2669 O O . ASP A 1 336 ? -10.940 8.686 22.636 1.00 88.69 336 ASP A O 1
ATOM 2673 N N . VAL A 1 337 ? -9.503 10.361 22.255 1.00 91.88 337 VAL A N 1
ATOM 2674 C CA . VAL A 1 337 ? -10.162 11.313 23.170 1.00 91.88 337 VAL A CA 1
ATOM 2675 C C . VAL A 1 337 ? -11.512 11.780 22.630 1.00 91.88 337 VAL A C 1
ATOM 2677 O O . VAL A 1 337 ? -12.495 11.743 23.367 1.00 91.88 337 VAL A O 1
ATOM 2680 N N . GLU A 1 338 ? -11.584 12.196 21.365 1.00 93.62 338 GLU A N 1
ATOM 2681 C CA . GLU A 1 338 ? -12.846 12.652 20.761 1.00 93.62 338 GLU A CA 1
ATOM 2682 C C . GLU A 1 338 ? -13.909 11.537 20.706 1.00 93.62 338 GLU A C 1
ATOM 2684 O O . GLU A 1 338 ? -15.032 11.778 21.162 1.00 93.62 338 GLU A O 1
ATOM 2689 N N . PRO A 1 339 ? -13.587 10.297 20.267 1.00 94.25 339 PRO A N 1
ATOM 2690 C CA . PRO A 1 339 ? -14.512 9.169 20.353 1.00 94.25 339 PRO A CA 1
ATOM 2691 C C . PRO A 1 339 ? -15.018 8.908 21.770 1.00 94.25 339 PRO A C 1
ATOM 2693 O O . PRO A 1 339 ? -16.201 8.624 21.955 1.00 94.25 339 PRO A O 1
ATOM 2696 N N . PHE A 1 340 ? -14.144 9.016 22.776 1.00 96.62 340 PHE A N 1
ATOM 2697 C CA . PHE A 1 340 ? -14.521 8.841 24.175 1.00 96.62 340 PHE A CA 1
ATOM 2698 C C . PHE A 1 340 ? -15.516 9.905 24.645 1.00 96.62 340 PHE A C 1
ATOM 2700 O O . PHE A 1 340 ? -16.531 9.570 25.255 1.00 96.62 340 PHE A O 1
ATOM 2707 N N . GLU A 1 341 ? -15.241 11.180 24.368 1.00 96.00 341 GLU A N 1
ATOM 2708 C CA . GLU A 1 341 ? -16.111 12.286 24.777 1.00 96.00 341 GLU A CA 1
ATOM 2709 C C . GLU A 1 341 ? -17.479 12.201 24.101 1.00 96.00 341 GLU A C 1
ATOM 2711 O O . GLU A 1 341 ? -18.509 12.318 24.774 1.00 96.00 341 GLU A O 1
ATOM 2716 N N . TRP A 1 342 ? -17.492 11.907 22.800 1.00 95.75 342 TRP A N 1
ATOM 2717 C CA . TRP A 1 342 ? -18.720 11.654 22.057 1.00 95.75 342 TRP A CA 1
ATOM 2718 C C . TRP A 1 342 ? -19.495 10.466 22.643 1.00 95.75 342 TRP A C 1
ATOM 2720 O O . TRP A 1 342 ? -20.688 10.587 22.926 1.00 95.75 342 TRP A O 1
ATOM 2730 N N . ALA A 1 343 ? -18.831 9.337 22.903 1.00 96.94 343 ALA A N 1
ATOM 2731 C CA . ALA A 1 343 ? -19.481 8.147 23.443 1.00 96.94 343 ALA A CA 1
ATOM 2732 C C . ALA A 1 343 ? -20.049 8.379 24.855 1.00 96.94 343 ALA A C 1
ATOM 2734 O O . ALA A 1 343 ? -21.159 7.937 25.160 1.00 96.94 343 ALA A O 1
ATOM 2735 N N . LEU A 1 344 ? -19.330 9.123 25.702 1.00 95.88 344 LEU A N 1
ATOM 2736 C CA . LEU A 1 344 ? -19.784 9.504 27.040 1.00 95.88 344 LEU A CA 1
ATOM 2737 C C . LEU A 1 344 ? -21.019 10.415 26.980 1.00 95.88 344 LEU A C 1
ATOM 2739 O O . LEU A 1 344 ? -21.917 10.290 27.816 1.00 95.88 344 LEU A O 1
ATOM 2743 N N . GLN A 1 345 ? -21.092 11.310 25.991 1.00 94.44 345 GLN A N 1
ATOM 2744 C CA . GLN A 1 345 ? -22.277 12.132 25.753 1.00 94.44 345 GLN A CA 1
ATOM 2745 C C . GLN A 1 345 ? -23.489 11.271 25.370 1.00 94.44 345 GLN A C 1
ATOM 2747 O O . GLN A 1 345 ? -24.562 11.459 25.945 1.00 94.44 345 GLN A O 1
ATOM 2752 N N . GLN A 1 346 ? -23.317 10.299 24.463 1.00 93.69 346 GLN A N 1
ATOM 2753 C CA . GLN A 1 346 ? -24.389 9.368 24.078 1.00 93.69 346 GLN A CA 1
ATOM 2754 C C . GLN A 1 346 ? -24.884 8.549 25.278 1.00 93.69 346 GLN A C 1
ATOM 2756 O O . GLN A 1 346 ? -26.088 8.439 25.509 1.00 93.69 346 GLN A O 1
ATOM 2761 N N . TYR A 1 347 ? -23.956 8.039 26.092 1.00 93.62 347 TYR A N 1
ATOM 2762 C CA . TYR A 1 347 ? -24.279 7.308 27.316 1.00 93.62 347 TYR A CA 1
ATOM 2763 C C . TYR A 1 347 ? -25.107 8.151 28.295 1.00 93.62 347 TYR A C 1
ATOM 2765 O O . TYR A 1 347 ? -26.180 7.729 28.726 1.00 93.62 347 TYR A O 1
ATOM 2773 N N . ARG A 1 348 ? -24.662 9.376 28.601 1.00 91.38 348 ARG A N 1
ATOM 2774 C CA . ARG A 1 348 ? -25.378 10.281 29.517 1.00 91.38 348 ARG A CA 1
ATOM 2775 C C . ARG A 1 348 ? -26.762 10.667 28.997 1.00 91.38 348 ARG A C 1
ATOM 2777 O O . ARG A 1 348 ? -27.711 10.714 29.774 1.00 91.38 348 ARG A O 1
ATOM 2784 N N . ALA A 1 349 ? -26.892 10.898 27.691 1.00 88.94 349 ALA A N 1
ATOM 2785 C CA . ALA A 1 349 ? -28.176 11.207 27.067 1.00 88.94 349 ALA A CA 1
ATOM 2786 C C . ALA A 1 349 ? -29.177 10.044 27.174 1.00 88.94 349 ALA A C 1
ATOM 2788 O O . ALA A 1 349 ? -30.378 10.285 27.279 1.00 88.94 349 ALA A O 1
ATOM 2789 N N . ARG A 1 350 ? -28.704 8.789 27.171 1.00 84.69 350 ARG A N 1
ATOM 2790 C CA . ARG A 1 350 ? -29.555 7.610 27.386 1.00 84.69 350 ARG A CA 1
ATOM 2791 C C . ARG A 1 350 ? -30.020 7.494 28.837 1.00 84.69 350 ARG A C 1
ATOM 2793 O O . ARG A 1 350 ? -31.196 7.217 29.048 1.00 84.69 350 ARG A O 1
ATOM 2800 N N . GLN A 1 351 ? -29.131 7.742 29.802 1.00 78.44 351 GLN A N 1
ATOM 2801 C CA . GLN A 1 351 ? -29.452 7.693 31.237 1.00 78.44 351 GLN A CA 1
ATOM 2802 C C . GLN A 1 351 ? -30.464 8.774 31.649 1.00 78.44 351 GLN A C 1
ATOM 2804 O O . GLN A 1 351 ? -31.331 8.518 32.470 1.00 78.44 351 GLN A O 1
ATOM 2809 N N . GLY A 1 352 ? -30.405 9.966 31.044 1.00 67.88 352 GLY A N 1
ATOM 2810 C CA . GLY A 1 352 ? -31.358 11.052 31.321 1.00 67.88 352 GLY A CA 1
ATOM 2811 C C . GLY A 1 352 ? -32.750 10.889 30.691 1.00 67.88 352 GLY A C 1
ATOM 2812 O O . GLY A 1 352 ? -33.605 11.743 30.902 1.00 67.88 352 GLY A O 1
ATOM 2813 N N . LYS A 1 353 ? -32.974 9.840 29.887 1.00 58.72 353 LYS A N 1
ATOM 2814 C CA . LYS A 1 353 ? -34.271 9.510 29.263 1.00 58.72 353 LYS A CA 1
ATOM 2815 C C . LYS A 1 353 ? -34.969 8.310 29.923 1.00 58.72 353 LYS A C 1
ATOM 2817 O O . LYS A 1 353 ? -36.009 7.892 29.415 1.00 58.72 353 LYS A O 1
ATOM 2822 N N . GLY A 1 354 ? -34.344 7.710 30.938 1.00 44.12 354 GLY A N 1
ATOM 2823 C CA . GLY A 1 354 ? -34.796 6.493 31.616 1.00 44.12 354 GLY A CA 1
ATOM 2824 C C . GLY A 1 354 ? -35.649 6.771 32.836 1.00 44.12 354 GLY A C 1
ATOM 2825 O O . GLY A 1 354 ? -35.357 7.772 33.527 1.00 44.12 354 GLY A O 1
#

Foldseek 3Di:
DPPVVVVVVVVVLVVVLVVLVVVVVVVVVVVVVVPDDDPDDQLQQAEEEEEDPPLCLVVLLVVLVVVPVPFFEFAWAKDWADDPPQFPTFIFIDIPPDDDDDDPLGTQKTHHPPVPGMDGDLVSCLPVRLCRLPDDGLEYEAEEDADRNQVRVNNLVSVVVVLVDLRYYYYYYYNPGPHPSSVCQVPRSNHDYHYGHNVCNVVSSVVVSVVVLVSQAAEFEKEAEFEWDDDPNFIWTKWFQWPVRAIDGFMDTDDDPRDRVNRHQVRCCQFWVFGKDFLDPFFDWFWDDDSRHTYTYGYTQIYTPDGDTDGDVVGTVDMDIGGLVCRCSRGSDNSRVVSSVVSVVSVVVVVVVD

Radius of gyration: 28.08 Å; Cα contacts (8 Å, |Δi|>4): 649; chains: 1; bounding box: 67×37×91 Å

Sequence (354 aa):
MCAAKSRRRGARISRFIRRKRAILAFLSFGERIMQTSFKRRDPKIHIFLTGGIQVGKSTMLRRLLAEFPAVPFSGFRTVTGPGPEGAIGAVYLVPADGEILFRPERKVGVRWGYARGMDAFPEVFDEFGTACVEAPGRLILMDEIGCMEREAPRFAEAVLRRLDGETPILGVLQGRADSPLAEAIRKHEKVLLAEVTPENREEVFLQLLRKMRWQMKRFVDSAGAVVFREHEGKTQALMIYSNHKSWGFPKGHLERGEDPAAAARREVFEETGIRIELLSDRGFAAEAALLRESRKIHYFPALVRSGALSPQPGEVRAAEWQDAQCVKELLYFREDVEPFEWALQQYRARQGKG